Protein AF-A0A271ITV3-F1 (afdb_monomer_lite)

pLDDT: mean 76.57, std 13.57, range [38.66, 94.0]

Organism: NCBI:txid1196024

Foldseek 3Di:
DAPPWAWPFAFAFPVVDAPQRVLQPDDAPWWKWKKKKAQDDDPPPDPQAIKIWIFTGAHQDTDWIWIDTLADIATDHPVVVRVVLVCQQPDPDDGHITIIMTTDDPVVSLLVVLRRHFDFLDKDFADALVCLLVVLVVCLVSPQQWGWKWQWACVPVRDTYIYIDTNNVLQCVQPPPPDDSPPSVSSSVSCRVVRHVGGGMITHGRLVVRCVVCVVCNVDRPPSVVVSVVSSVNSVVVVPPDDDPDPDDDDDD

Radius of gyration: 21.2 Å; chains: 1; bounding box: 50×46×78 Å

Sequence (253 aa):
MLTTARPLFLDVPATYADPAGLADQQAEGAVSLVVVRYPAGPAGADPAGPTYDAFAAVSGGLLAVARSTPDYRFPVTPATALARFHDARESDHGDPPTLSLYALDEADCARFLESAYFAECLKLHVDGPASAPLVAEQLARSGCRVGLLELNDFSEGAAPRVALLDLDQLLGDATGDDVELGDTDAVALALAPHLDGVAGRALLYDRDKNRATLPDRAGHGFGLEAAVAQADRLAAARRDVRPAPPPDEEPPP

Secondary structure (DSSP, 8-state):
-BTTPEEEEEEEETTT--HHHHHHTPPTT-EEEEEEEPPPPSTTS-TT---EEEEEEETTEEEEEEEE-SS-EEEE-HHHHHHHHHHHHH-SSSPPPEEEEEEE-HHHHHHHHHHHHSPPSEEEEEESGGGHHHHHHHHHHHT--SEEEEEEE-SSTTS-EEEEEEHHHHHHHHH-SS--TT-HHHHHHHHGGGGTT-EEEEEEEEHHHHHHH-HHHHSS---HHHHHHHHHHHHHHHHH-PPPPPPP-PPP-

Structure (mmCIF, N/CA/C/O backbone):
data_AF-A0A271ITV3-F1
#
_entry.id   AF-A0A271ITV3-F1
#
loop_
_atom_site.group_PDB
_atom_site.id
_atom_site.type_symbol
_atom_site.label_atom_id
_atom_site.label_alt_id
_atom_site.label_comp_id
_atom_site.label_asym_id
_atom_site.label_entity_id
_atom_site.label_seq_id
_atom_site.pdbx_PDB_ins_code
_atom_site.Cartn_x
_atom_site.Cartn_y
_atom_site.Cartn_z
_atom_site.occupancy
_atom_site.B_iso_or_equiv
_atom_site.auth_seq_id
_atom_site.auth_comp_id
_atom_site.auth_asym_id
_atom_site.auth_atom_id
_atom_site.pdbx_PDB_model_num
ATOM 1 N N . MET A 1 1 ? 5.661 -0.796 3.358 1.00 51.38 1 MET A N 1
ATOM 2 C CA . MET A 1 1 ? 5.690 -2.266 3.262 1.00 51.38 1 MET A CA 1
ATOM 3 C C . MET A 1 1 ? 4.648 -2.820 4.215 1.00 51.38 1 MET A C 1
ATOM 5 O O . MET A 1 1 ? 4.728 -2.499 5.394 1.00 51.38 1 MET A O 1
ATOM 9 N N . LEU A 1 2 ? 3.665 -3.552 3.681 1.00 56.75 2 LEU A N 1
ATOM 10 C CA . LEU A 1 2 ? 2.579 -4.179 4.444 1.00 56.75 2 LEU A CA 1
ATOM 11 C C . LEU A 1 2 ? 3.167 -5.062 5.546 1.00 56.75 2 LEU A C 1
ATOM 13 O O . LEU A 1 2 ? 4.019 -5.894 5.250 1.00 56.75 2 LEU A O 1
ATOM 17 N N . THR A 1 3 ? 2.763 -4.869 6.798 1.00 54.19 3 THR A N 1
ATOM 18 C CA . THR A 1 3 ? 3.326 -5.578 7.967 1.00 54.19 3 THR A CA 1
ATOM 19 C C . THR A 1 3 ? 3.180 -7.103 7.905 1.00 54.19 3 THR A C 1
ATOM 21 O O . THR A 1 3 ? 3.929 -7.815 8.568 1.00 54.19 3 THR A O 1
ATOM 24 N N . THR A 1 4 ? 2.266 -7.610 7.081 1.00 64.00 4 THR A N 1
ATOM 25 C CA . THR A 1 4 ? 2.027 -9.035 6.811 1.00 64.00 4 THR A CA 1
ATOM 26 C C . THR A 1 4 ? 2.789 -9.570 5.595 1.00 64.00 4 THR A C 1
ATOM 28 O O . THR A 1 4 ? 2.919 -10.782 5.424 1.00 64.00 4 THR A O 1
ATOM 31 N N . ALA A 1 5 ? 3.330 -8.691 4.749 1.00 74.75 5 ALA A N 1
ATOM 32 C CA . ALA A 1 5 ? 4.000 -9.091 3.524 1.00 74.75 5 ALA A CA 1
ATOM 33 C C . ALA A 1 5 ? 5.385 -9.679 3.823 1.00 74.75 5 ALA A C 1
ATOM 35 O O . ALA A 1 5 ? 6.236 -9.052 4.461 1.00 74.75 5 ALA A O 1
ATOM 36 N N . ARG A 1 6 ? 5.643 -10.893 3.329 1.00 81.94 6 ARG A N 1
ATOM 37 C CA . ARG A 1 6 ? 6.904 -11.596 3.583 1.00 81.94 6 ARG A CA 1
ATOM 38 C C . ARG A 1 6 ? 7.964 -11.158 2.566 1.00 81.94 6 ARG A C 1
ATOM 40 O O . ARG A 1 6 ? 7.760 -11.379 1.372 1.00 81.94 6 ARG A O 1
ATOM 47 N N . PRO A 1 7 ? 9.113 -10.599 2.989 1.00 85.62 7 PRO A N 1
ATOM 48 C CA . PRO A 1 7 ? 10.172 -10.225 2.056 1.00 85.62 7 PRO A CA 1
ATOM 49 C C . PRO A 1 7 ? 10.758 -11.457 1.367 1.00 85.62 7 PRO A C 1
ATOM 51 O O . PRO A 1 7 ? 11.113 -12.438 2.024 1.00 85.62 7 PRO A O 1
ATOM 54 N N . LEU A 1 8 ? 10.866 -11.387 0.041 1.00 85.56 8 LEU A N 1
ATOM 55 C CA . LEU A 1 8 ? 11.593 -12.354 -0.783 1.00 85.56 8 LEU A CA 1
ATOM 56 C C . LEU A 1 8 ? 13.005 -11.845 -1.082 1.00 85.56 8 LEU A C 1
ATOM 58 O O . LEU A 1 8 ? 13.970 -12.592 -0.947 1.00 85.56 8 LEU A O 1
ATOM 62 N N . PHE A 1 9 ? 13.132 -10.561 -1.418 1.00 88.00 9 PHE A N 1
ATOM 63 C CA . PHE A 1 9 ? 14.402 -9.838 -1.453 1.00 88.00 9 PHE A CA 1
ATOM 64 C C . PHE A 1 9 ? 14.171 -8.346 -1.215 1.00 88.00 9 PHE A C 1
ATOM 66 O O . PHE A 1 9 ? 13.069 -7.834 -1.423 1.00 88.00 9 PHE A O 1
ATOM 73 N N . LEU A 1 10 ? 15.221 -7.655 -0.778 1.00 88.81 10 LEU A N 1
ATOM 74 C CA . LEU A 1 10 ? 15.178 -6.255 -0.368 1.00 88.81 10 LEU A CA 1
ATOM 75 C C . LEU A 1 10 ? 16.282 -5.462 -1.065 1.00 88.81 10 LEU A C 1
ATOM 77 O O . LEU A 1 10 ? 17.387 -5.975 -1.234 1.00 88.81 10 LEU A O 1
ATOM 81 N N . ASP A 1 11 ? 15.974 -4.215 -1.422 1.00 85.88 11 ASP A N 1
ATOM 82 C CA . ASP A 1 11 ? 16.943 -3.199 -1.852 1.00 85.88 11 ASP A CA 1
ATOM 83 C C . ASP A 1 11 ? 17.844 -3.609 -3.031 1.00 85.88 11 ASP A C 1
ATOM 85 O O . ASP A 1 11 ? 19.016 -3.236 -3.110 1.00 85.88 11 ASP A O 1
ATOM 89 N N . VAL A 1 12 ? 17.295 -4.355 -3.990 1.00 89.44 12 VAL A N 1
ATOM 90 C CA . VAL A 1 12 ? 18.008 -4.744 -5.211 1.00 89.44 12 VAL A CA 1
ATOM 91 C C . VAL A 1 12 ? 18.115 -3.533 -6.146 1.00 89.44 12 VAL A C 1
ATOM 93 O O . VAL A 1 12 ? 17.089 -2.932 -6.468 1.00 89.44 12 VAL A O 1
ATOM 96 N N . PRO A 1 13 ? 19.314 -3.154 -6.622 1.00 89.75 13 PRO A N 1
ATOM 97 C CA . PRO A 1 13 ? 19.454 -2.045 -7.564 1.00 89.75 13 PRO A CA 1
ATOM 98 C C . PRO A 1 13 ? 18.684 -2.289 -8.869 1.00 89.75 13 PRO A C 1
ATOM 100 O O . PRO A 1 13 ? 18.702 -3.400 -9.404 1.00 89.75 13 PRO A O 1
ATOM 103 N N . ALA A 1 14 ? 18.090 -1.234 -9.433 1.00 89.50 14 ALA A N 1
ATOM 104 C CA . ALA A 1 14 ? 17.324 -1.282 -10.687 1.00 89.50 14 ALA A CA 1
ATOM 105 C C . ALA A 1 14 ? 18.102 -1.780 -11.915 1.00 89.50 14 ALA A C 1
ATOM 107 O O . ALA A 1 14 ? 17.509 -2.116 -12.937 1.00 89.50 14 ALA A O 1
ATOM 108 N N . THR A 1 15 ? 19.428 -1.871 -11.823 1.00 87.44 15 THR A N 1
ATOM 109 C CA . THR A 1 15 ? 20.275 -2.506 -12.839 1.00 87.44 15 THR A CA 1
ATOM 110 C C . THR A 1 15 ? 20.025 -4.015 -12.958 1.00 87.44 15 THR A C 1
ATOM 112 O O . THR A 1 15 ? 20.254 -4.584 -14.020 1.00 87.44 15 THR A O 1
ATOM 115 N N . TYR A 1 16 ? 19.563 -4.670 -11.888 1.00 86.69 16 TYR A N 1
ATOM 116 C CA . TYR A 1 16 ? 19.419 -6.130 -11.825 1.00 86.69 16 TYR A CA 1
ATOM 117 C C . TYR A 1 16 ? 17.972 -6.617 -11.897 1.00 86.69 16 TYR A C 1
ATOM 119 O O . TYR A 1 16 ? 17.745 -7.812 -12.080 1.00 86.69 16 TYR A O 1
ATOM 127 N N . ALA A 1 17 ? 16.997 -5.722 -11.733 1.00 88.75 17 ALA A N 1
ATOM 128 C CA . ALA A 1 17 ? 15.589 -6.081 -11.696 1.00 88.75 17 ALA A CA 1
ATOM 129 C C . ALA A 1 17 ? 14.706 -4.972 -12.275 1.00 88.75 17 ALA A C 1
ATOM 131 O O . ALA A 1 17 ? 15.002 -3.786 -12.154 1.00 88.75 17 ALA A O 1
ATOM 132 N N . ASP A 1 18 ? 13.593 -5.387 -12.870 1.00 91.88 18 ASP A N 1
ATOM 133 C CA . ASP A 1 18 ? 12.559 -4.523 -13.432 1.00 91.88 18 ASP A CA 1
ATOM 134 C C . ASP A 1 18 ? 11.189 -4.993 -12.914 1.00 91.88 18 ASP A C 1
ATOM 136 O O . ASP A 1 18 ? 10.975 -6.208 -12.849 1.00 91.88 18 ASP A O 1
ATOM 140 N N . PRO A 1 19 ? 10.252 -4.096 -12.545 1.00 90.75 19 PRO A N 1
ATOM 141 C CA . PRO A 1 19 ? 8.972 -4.511 -11.979 1.00 90.75 19 PRO A CA 1
ATOM 142 C C . PRO A 1 19 ? 8.167 -5.437 -12.896 1.00 90.75 19 PRO A C 1
ATOM 144 O O . PRO A 1 19 ? 7.592 -6.412 -12.413 1.00 90.75 19 PRO A O 1
ATOM 147 N N . ALA A 1 20 ? 8.144 -5.177 -14.208 1.00 90.12 20 ALA A N 1
ATOM 148 C CA . ALA A 1 20 ? 7.430 -6.024 -15.160 1.00 90.12 20 ALA A CA 1
ATOM 149 C C . ALA A 1 20 ? 8.139 -7.372 -15.335 1.00 90.12 20 ALA A C 1
ATOM 151 O O . ALA A 1 20 ? 7.489 -8.414 -15.286 1.00 90.12 20 ALA A O 1
ATOM 152 N N . GLY A 1 21 ? 9.472 -7.362 -15.433 1.00 88.44 21 GLY A N 1
ATOM 153 C CA . GLY A 1 21 ? 10.266 -8.592 -15.475 1.00 88.44 21 GLY A CA 1
ATOM 154 C C . GLY A 1 21 ? 10.061 -9.476 -14.237 1.00 88.44 21 GLY A C 1
ATOM 155 O O . GLY A 1 21 ? 9.931 -10.692 -14.359 1.00 88.44 21 GLY A O 1
ATOM 156 N N . LEU A 1 22 ? 9.966 -8.870 -13.050 1.00 89.31 22 LEU A N 1
ATOM 157 C CA . LEU A 1 22 ? 9.683 -9.579 -11.800 1.00 89.31 22 LEU A CA 1
ATOM 158 C C . LEU A 1 22 ? 8.266 -10.154 -11.754 1.00 89.31 22 LEU A C 1
ATOM 160 O O . LEU A 1 22 ? 8.083 -11.235 -11.203 1.00 89.31 22 LEU A O 1
ATOM 164 N N . ALA A 1 23 ? 7.272 -9.464 -12.314 1.00 87.25 23 ALA A N 1
ATOM 165 C CA . ALA A 1 23 ? 5.907 -9.981 -12.421 1.00 87.25 23 ALA A CA 1
ATOM 166 C C . ALA A 1 23 ? 5.815 -11.168 -13.396 1.00 87.25 23 ALA A C 1
ATOM 168 O O . ALA A 1 23 ? 5.160 -12.171 -13.115 1.00 87.25 23 ALA A O 1
ATOM 169 N N . ASP A 1 24 ? 6.530 -11.095 -14.520 1.00 84.56 24 ASP A N 1
ATOM 170 C CA . ASP A 1 24 ? 6.540 -12.147 -15.541 1.00 84.56 24 ASP A CA 1
ATOM 171 C C . ASP A 1 24 ? 7.190 -13.455 -15.064 1.00 84.56 24 ASP A C 1
ATOM 173 O O . ASP A 1 24 ? 6.828 -14.541 -15.523 1.00 84.56 24 ASP A O 1
ATOM 177 N N . GLN A 1 25 ? 8.133 -13.370 -14.125 1.00 84.69 25 GLN A N 1
ATOM 178 C CA . GLN A 1 25 ? 8.864 -14.523 -13.591 1.00 84.69 25 GLN A CA 1
ATOM 179 C C . GLN A 1 25 ? 8.141 -15.240 -12.442 1.00 84.69 25 GLN A C 1
ATOM 181 O O . GLN A 1 25 ? 8.653 -16.232 -11.918 1.00 84.69 25 GLN A O 1
ATOM 186 N N . GLN A 1 26 ? 6.964 -14.766 -12.031 1.00 83.31 26 GLN A N 1
ATOM 187 C CA . GLN A 1 26 ? 6.241 -15.348 -10.904 1.00 83.31 26 GLN A CA 1
ATOM 188 C C . GLN A 1 26 ? 5.632 -16.707 -11.236 1.00 83.31 26 GLN A C 1
ATOM 190 O O . GLN A 1 26 ? 5.129 -16.945 -12.339 1.00 83.31 26 GLN A O 1
ATOM 195 N N . ALA A 1 27 ? 5.649 -17.593 -10.239 1.00 79.81 27 ALA A N 1
ATOM 196 C CA . ALA A 1 27 ? 4.898 -18.838 -10.286 1.00 79.81 27 ALA A CA 1
ATOM 197 C C . ALA A 1 27 ? 3.398 -18.554 -10.473 1.00 79.81 27 ALA A C 1
ATOM 199 O O . ALA A 1 27 ? 2.903 -17.506 -10.060 1.00 79.81 27 ALA A O 1
ATOM 200 N N . GLU A 1 28 ? 2.697 -19.486 -11.113 1.00 79.12 28 GLU A N 1
ATOM 201 C CA . GLU A 1 28 ? 1.247 -19.417 -11.326 1.00 79.12 28 GLU A CA 1
ATOM 202 C C . GLU A 1 28 ? 0.505 -19.246 -9.993 1.00 79.12 28 GLU A C 1
ATOM 204 O O . GLU A 1 28 ? 0.873 -19.873 -8.996 1.00 79.12 28 GLU A O 1
ATOM 209 N N . GLY A 1 29 ? -0.493 -18.357 -9.967 1.00 72.94 29 GLY A N 1
ATOM 210 C CA . GLY A 1 29 ? -1.265 -18.041 -8.761 1.00 72.94 29 GLY A CA 1
ATOM 211 C C . GLY A 1 29 ? -0.511 -17.279 -7.661 1.00 72.94 29 GLY A C 1
ATOM 212 O O . GLY A 1 29 ? -1.084 -17.005 -6.609 1.00 72.94 29 GLY A O 1
ATOM 213 N N . ALA A 1 30 ? 0.763 -16.917 -7.854 1.00 82.56 30 ALA A N 1
ATOM 214 C CA . ALA A 1 30 ? 1.478 -16.101 -6.877 1.00 82.56 30 ALA A CA 1
ATOM 215 C C . ALA A 1 30 ? 0.986 -14.648 -6.919 1.00 82.56 30 ALA A C 1
ATOM 217 O O . ALA A 1 30 ? 0.865 -14.061 -7.994 1.00 82.56 30 ALA A O 1
ATOM 218 N N . VAL A 1 31 ? 0.770 -14.063 -5.739 1.00 85.25 31 VAL A N 1
ATOM 219 C CA . VAL A 1 31 ? 0.495 -12.635 -5.559 1.00 85.25 31 VAL A CA 1
ATOM 220 C C . VAL A 1 31 ? 1.668 -11.992 -4.835 1.00 85.25 31 VAL A C 1
ATOM 222 O O . VAL A 1 31 ? 2.248 -12.546 -3.896 1.00 85.25 31 VAL A O 1
ATOM 225 N N . SER A 1 32 ? 2.058 -10.812 -5.292 1.00 89.00 32 SER A N 1
ATOM 226 C CA . SER A 1 32 ? 3.207 -10.116 -4.736 1.00 89.00 32 SER A CA 1
ATOM 227 C C . SER A 1 32 ? 3.071 -8.607 -4.818 1.00 89.00 32 SER A C 1
ATOM 229 O O . SER A 1 32 ? 2.240 -8.052 -5.541 1.00 89.00 32 SER A O 1
ATOM 231 N N . LEU A 1 33 ? 3.939 -7.945 -4.065 1.00 90.00 33 LEU A N 1
ATOM 232 C CA . LEU A 1 33 ? 4.123 -6.512 -4.103 1.00 90.00 33 LEU A CA 1
ATOM 233 C C . LEU A 1 33 ? 5.571 -6.233 -4.483 1.00 90.00 33 LEU A C 1
ATOM 235 O O . LEU A 1 33 ? 6.492 -6.583 -3.742 1.00 90.00 33 LEU A O 1
ATOM 239 N N . VAL A 1 34 ? 5.772 -5.596 -5.632 1.00 91.44 34 VAL A N 1
ATOM 240 C CA . VAL A 1 34 ? 7.071 -5.035 -6.011 1.00 91.44 34 VAL A CA 1
ATOM 241 C C . VAL A 1 34 ? 7.087 -3.589 -5.543 1.00 91.44 34 VAL A C 1
ATOM 243 O O . VAL A 1 34 ? 6.287 -2.783 -6.007 1.00 91.44 34 VAL A O 1
ATOM 246 N N . VAL A 1 35 ? 7.976 -3.243 -4.620 1.00 90.56 35 VAL A N 1
ATOM 247 C CA . VAL A 1 35 ? 8.131 -1.871 -4.132 1.00 90.56 35 VAL A CA 1
ATOM 248 C C . VAL A 1 35 ? 9.392 -1.280 -4.729 1.00 90.56 35 VAL A C 1
ATOM 250 O O . VAL A 1 35 ? 10.494 -1.742 -4.449 1.00 90.56 35 VAL A O 1
ATOM 253 N N . VAL A 1 36 ? 9.219 -0.239 -5.531 1.00 91.69 36 VAL A N 1
ATOM 254 C CA . VAL A 1 36 ? 10.296 0.584 -6.072 1.00 91.69 36 VAL A CA 1
ATOM 255 C C . VAL A 1 36 ? 10.469 1.792 -5.164 1.00 91.69 36 VAL A C 1
ATOM 257 O O . VAL A 1 36 ? 9.530 2.570 -4.999 1.00 91.69 36 VAL A O 1
ATOM 260 N N . ARG A 1 37 ? 11.660 1.971 -4.593 1.00 89.88 37 ARG A N 1
ATOM 261 C CA . ARG A 1 37 ? 12.064 3.191 -3.892 1.00 89.88 37 ARG A CA 1
ATOM 262 C C . ARG A 1 37 ? 12.854 4.068 -4.849 1.00 89.88 37 ARG A C 1
ATOM 264 O O . ARG A 1 37 ? 13.888 3.652 -5.371 1.00 89.88 37 ARG A O 1
ATOM 271 N N . TYR A 1 38 ? 12.392 5.297 -5.024 1.00 87.56 38 TYR A N 1
ATOM 272 C CA . TYR A 1 38 ? 13.148 6.319 -5.735 1.00 87.56 38 TYR A CA 1
ATOM 273 C C . TYR A 1 38 ? 14.043 7.067 -4.745 1.00 87.56 38 TYR A C 1
ATOM 275 O O . TYR A 1 38 ? 13.617 7.305 -3.607 1.00 87.56 38 TYR A O 1
ATOM 283 N N . PRO A 1 39 ? 15.270 7.445 -5.145 1.00 77.06 39 PRO A N 1
ATOM 284 C CA . PRO A 1 39 ? 16.109 8.305 -4.320 1.00 77.06 39 PRO A CA 1
ATOM 285 C C . PRO A 1 39 ? 15.357 9.597 -3.982 1.00 77.06 39 PRO A C 1
ATOM 287 O O . PRO A 1 39 ? 14.571 10.111 -4.784 1.00 77.06 39 PRO A O 1
ATOM 290 N N . ALA A 1 40 ? 15.603 10.135 -2.788 1.00 70.31 40 ALA A N 1
ATOM 291 C CA . ALA A 1 40 ? 15.178 11.494 -2.497 1.00 70.31 40 ALA A CA 1
ATOM 292 C C . ALA A 1 40 ? 15.884 12.436 -3.485 1.00 70.31 40 ALA A C 1
ATOM 294 O O . ALA A 1 40 ? 17.076 12.272 -3.757 1.00 70.31 40 ALA A O 1
ATOM 295 N N . GLY A 1 41 ? 15.154 13.413 -4.029 1.00 62.84 41 GLY A N 1
ATOM 296 C CA . GLY A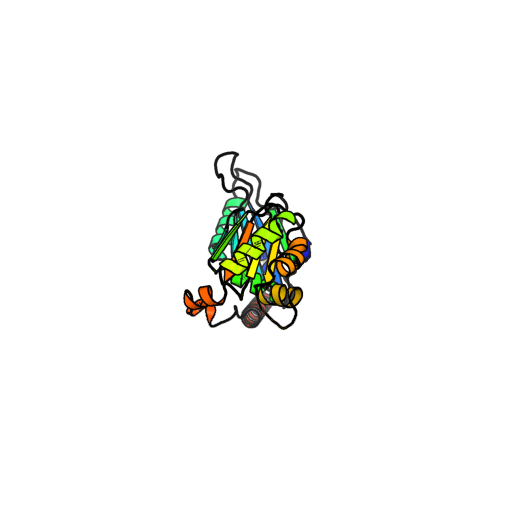 1 41 ? 15.774 14.470 -4.825 1.00 62.84 41 GLY A CA 1
ATOM 297 C C . GLY A 1 41 ? 16.886 15.180 -4.035 1.00 62.84 41 GLY A C 1
ATOM 298 O O . GLY A 1 41 ? 16.954 15.045 -2.808 1.00 62.84 41 GLY A O 1
ATOM 299 N N . PRO A 1 42 ? 17.765 15.950 -4.702 1.00 54.69 42 PRO A N 1
ATOM 300 C CA . PRO A 1 42 ? 18.821 16.693 -4.020 1.00 54.69 42 PRO A CA 1
ATOM 301 C C . PRO A 1 42 ? 18.237 17.485 -2.843 1.00 54.69 42 PRO A C 1
ATOM 303 O O . PRO A 1 42 ? 17.160 18.076 -2.965 1.00 54.69 42 PRO A O 1
ATOM 306 N N . ALA A 1 43 ? 18.928 17.453 -1.699 1.00 45.03 43 ALA A N 1
ATOM 307 C CA . ALA A 1 43 ? 18.447 18.023 -0.443 1.00 45.03 43 ALA A CA 1
ATOM 308 C C . ALA A 1 43 ? 17.885 19.443 -0.656 1.00 45.03 43 ALA A C 1
ATOM 310 O O . ALA A 1 43 ? 18.622 20.362 -1.010 1.00 45.03 43 ALA A O 1
ATOM 311 N N . GLY A 1 44 ? 16.569 19.603 -0.466 1.00 44.00 44 GLY A N 1
ATOM 312 C CA . GLY A 1 44 ? 15.850 20.873 -0.626 1.00 44.00 44 GLY A CA 1
ATOM 313 C C . GLY A 1 44 ? 14.988 21.023 -1.889 1.00 44.00 44 GLY A C 1
ATOM 314 O O . GLY A 1 44 ? 14.267 22.012 -1.976 1.00 44.00 44 GLY A O 1
ATOM 315 N N . ALA A 1 45 ? 15.015 20.080 -2.840 1.00 48.66 45 ALA A N 1
ATOM 316 C CA . ALA A 1 45 ? 14.196 20.155 -4.060 1.00 48.66 45 ALA A CA 1
ATOM 317 C C . ALA A 1 45 ? 12.777 19.581 -3.899 1.00 48.66 45 ALA A C 1
ATOM 319 O O . ALA A 1 45 ? 11.862 20.036 -4.582 1.00 48.66 45 ALA A O 1
ATOM 320 N N . ASP A 1 46 ? 12.585 18.625 -2.987 1.00 47.12 46 ASP A N 1
ATOM 321 C CA . ASP A 1 46 ? 11.270 18.059 -2.694 1.00 47.12 46 ASP A CA 1
ATOM 322 C C . ASP A 1 46 ? 11.102 17.889 -1.172 1.00 47.12 46 ASP A C 1
ATOM 324 O O . ASP A 1 46 ? 11.772 17.045 -0.566 1.00 47.12 46 ASP A O 1
ATOM 328 N N . PRO A 1 47 ? 10.266 18.707 -0.503 1.00 47.66 47 PRO A N 1
ATOM 329 C CA . PRO A 1 47 ? 10.025 18.585 0.936 1.00 47.66 47 PRO A CA 1
ATOM 330 C C . PRO A 1 47 ? 9.277 17.291 1.296 1.00 47.66 47 PRO A C 1
ATOM 332 O O . PRO A 1 47 ? 9.147 16.973 2.475 1.00 47.66 47 PRO A O 1
ATOM 335 N N . ALA A 1 48 ? 8.797 16.546 0.294 1.00 55.12 48 ALA A N 1
ATOM 336 C CA . ALA A 1 48 ? 7.976 15.357 0.452 1.00 55.12 48 ALA A CA 1
ATOM 337 C C . ALA A 1 48 ? 8.762 14.067 0.754 1.00 55.12 48 ALA A C 1
ATOM 339 O O . ALA A 1 48 ? 8.143 13.019 0.824 1.00 55.12 48 ALA A O 1
ATOM 340 N N . GLY A 1 49 ? 10.085 14.086 0.951 1.00 65.31 49 GLY A N 1
ATOM 341 C CA . GLY A 1 49 ? 10.846 12.870 1.290 1.00 65.31 49 GLY A CA 1
ATOM 342 C C . GLY A 1 49 ? 10.884 11.809 0.168 1.00 65.31 49 GLY A C 1
ATOM 343 O O . GLY A 1 49 ? 10.606 12.122 -0.991 1.00 65.31 49 GLY A O 1
ATOM 344 N N . PRO A 1 50 ? 11.288 10.556 0.461 1.00 73.88 50 PRO A N 1
ATOM 345 C CA . PRO A 1 50 ? 11.379 9.503 -0.551 1.00 73.88 50 PRO A CA 1
ATOM 346 C C . PRO A 1 50 ? 9.996 9.123 -1.093 1.00 73.88 50 PRO A C 1
ATOM 348 O O . PRO A 1 50 ? 9.013 9.062 -0.352 1.00 73.88 50 PRO A O 1
ATOM 351 N N . THR A 1 51 ? 9.933 8.817 -2.391 1.00 85.69 51 THR A N 1
ATOM 352 C CA . THR A 1 51 ? 8.706 8.325 -3.033 1.00 85.69 51 THR A CA 1
ATOM 353 C C . THR A 1 51 ? 8.833 6.855 -3.394 1.00 85.69 51 THR A C 1
ATOM 355 O O . THR A 1 51 ? 9.922 6.369 -3.709 1.00 85.69 51 THR A O 1
ATOM 358 N N . TYR A 1 52 ? 7.702 6.157 -3.363 1.00 87.81 52 TYR A N 1
ATOM 359 C CA . TYR A 1 52 ? 7.639 4.722 -3.599 1.00 87.81 52 TYR A CA 1
ATOM 360 C C . TYR A 1 52 ? 6.551 4.403 -4.610 1.00 87.81 52 TYR A C 1
ATOM 362 O O . TYR A 1 52 ? 5.450 4.931 -4.489 1.00 87.81 52 TYR A O 1
ATOM 370 N N . ASP A 1 53 ? 6.823 3.510 -5.553 1.00 91.00 53 ASP A N 1
ATOM 371 C CA . ASP A 1 53 ? 5.776 2.863 -6.343 1.00 91.00 53 ASP A CA 1
ATOM 372 C C . ASP A 1 53 ? 5.643 1.417 -5.877 1.00 91.00 53 ASP A C 1
ATOM 374 O O . ASP A 1 53 ? 6.595 0.643 -5.940 1.00 91.00 53 ASP A O 1
ATOM 378 N N . ALA A 1 54 ? 4.461 1.056 -5.391 1.00 90.12 54 ALA A N 1
ATOM 379 C CA . ALA A 1 54 ? 4.147 -0.290 -4.949 1.00 90.12 54 ALA A CA 1
ATOM 380 C C . ALA A 1 54 ? 3.215 -0.939 -5.979 1.00 90.12 54 ALA A C 1
ATOM 382 O O . ALA A 1 54 ? 2.045 -0.571 -6.105 1.00 90.12 54 ALA A O 1
ATOM 383 N N . PHE A 1 55 ? 3.768 -1.867 -6.753 1.00 90.62 55 PHE A N 1
ATOM 384 C CA . PHE A 1 55 ? 3.081 -2.602 -7.801 1.00 90.62 55 PHE A CA 1
ATOM 385 C C . PHE A 1 55 ? 2.494 -3.883 -7.220 1.00 90.62 55 PHE A C 1
ATOM 387 O O . PHE A 1 55 ? 3.245 -4.755 -6.781 1.00 90.62 55 PHE A O 1
ATOM 394 N N . ALA A 1 56 ? 1.172 -4.019 -7.262 1.00 88.19 56 ALA A N 1
ATOM 395 C CA . ALA A 1 56 ? 0.532 -5.311 -7.069 1.00 88.19 56 ALA A CA 1
ATOM 396 C C . ALA A 1 56 ? 0.738 -6.137 -8.342 1.00 88.19 56 ALA A C 1
ATOM 398 O O . ALA A 1 56 ? 0.364 -5.703 -9.438 1.00 88.19 56 ALA A O 1
ATOM 399 N N . ALA A 1 57 ? 1.355 -7.302 -8.199 1.00 88.00 57 ALA A N 1
ATOM 400 C CA . ALA A 1 57 ? 1.716 -8.174 -9.303 1.00 88.00 57 ALA A CA 1
ATOM 401 C C . ALA A 1 57 ? 1.199 -9.591 -9.066 1.00 88.00 57 ALA A C 1
ATOM 403 O O . ALA A 1 57 ? 1.082 -10.050 -7.927 1.00 88.00 57 ALA A O 1
ATOM 404 N N . VAL A 1 58 ? 0.893 -10.258 -10.171 1.00 83.81 58 VAL A N 1
ATOM 405 C CA . VAL A 1 58 ? 0.505 -11.668 -10.233 1.00 83.81 58 VAL A CA 1
ATOM 406 C C . VAL A 1 58 ? 1.264 -12.340 -11.372 1.00 83.81 58 VAL A C 1
ATOM 408 O O . VAL A 1 58 ? 1.909 -11.647 -12.167 1.00 83.81 58 VAL A O 1
ATOM 411 N N . SER A 1 59 ? 1.186 -13.670 -11.485 1.00 76.94 59 SER A N 1
ATOM 412 C CA . SER A 1 59 ? 1.883 -14.400 -12.554 1.00 76.94 59 SER A CA 1
ATOM 413 C C . SER A 1 59 ? 1.605 -13.795 -13.934 1.00 76.94 59 SER A C 1
ATOM 415 O O . SER A 1 59 ? 0.475 -13.784 -14.417 1.00 76.94 59 SER A O 1
ATOM 417 N N . GLY A 1 60 ? 2.652 -13.269 -14.575 1.00 72.38 60 GLY A N 1
ATOM 418 C CA . GLY A 1 60 ? 2.575 -12.733 -15.936 1.00 72.38 60 GLY A CA 1
ATOM 419 C C . GLY A 1 60 ? 2.094 -11.288 -16.067 1.00 72.38 60 GLY A C 1
ATOM 420 O O . GLY A 1 60 ? 1.881 -10.834 -17.200 1.00 72.38 60 GLY A O 1
ATOM 421 N N . GLY A 1 61 ? 1.901 -10.542 -14.972 1.00 81.94 61 GLY A N 1
ATOM 422 C CA . GLY A 1 61 ? 1.535 -9.136 -15.121 1.00 81.94 61 GLY A CA 1
ATOM 423 C C . GLY A 1 61 ? 1.421 -8.283 -13.862 1.00 81.94 61 GLY A C 1
ATOM 424 O O . GLY A 1 61 ? 1.225 -8.747 -12.741 1.00 81.94 61 GLY A O 1
ATOM 425 N N . LEU A 1 62 ? 1.499 -6.974 -14.098 1.00 84.75 62 LEU A N 1
ATOM 426 C CA . LEU A 1 62 ? 1.220 -5.931 -13.116 1.00 84.75 62 LEU A CA 1
ATOM 427 C C . LEU A 1 62 ? -0.276 -5.613 -13.135 1.00 84.75 62 LEU A C 1
ATOM 429 O O . LEU A 1 62 ? -0.831 -5.311 -14.193 1.00 84.75 62 LEU A O 1
ATOM 433 N N . LEU A 1 63 ? -0.917 -5.644 -11.970 1.00 80.94 63 LEU A N 1
ATOM 434 C CA . LEU A 1 63 ? -2.347 -5.373 -11.834 1.00 80.94 63 LEU A CA 1
ATOM 435 C C . LEU A 1 63 ? -2.626 -3.887 -11.631 1.00 80.94 63 LEU A C 1
ATOM 437 O O . LEU A 1 63 ? -3.440 -3.289 -12.331 1.00 80.94 63 LEU A O 1
ATOM 441 N N . ALA A 1 64 ? -1.945 -3.290 -10.660 1.00 82.38 64 ALA A N 1
ATOM 442 C CA . ALA A 1 64 ? -2.150 -1.908 -10.267 1.00 82.38 64 ALA A CA 1
ATOM 443 C C . ALA A 1 64 ? -0.919 -1.372 -9.547 1.00 82.38 64 ALA A C 1
ATOM 445 O O . ALA A 1 64 ? -0.054 -2.131 -9.104 1.00 82.38 64 ALA A O 1
ATOM 446 N N . VAL A 1 65 ? -0.865 -0.050 -9.413 1.00 86.00 65 VAL A N 1
ATOM 447 C CA . VAL A 1 65 ? 0.221 0.634 -8.721 1.00 86.00 65 VAL A CA 1
ATOM 448 C C . VAL A 1 65 ? -0.352 1.672 -7.784 1.00 86.00 65 VAL A C 1
ATOM 450 O O . VAL A 1 65 ? -1.180 2.493 -8.183 1.00 86.00 65 VAL A O 1
ATOM 453 N N . ALA A 1 66 ? 0.135 1.660 -6.550 1.00 86.19 66 ALA A N 1
ATOM 454 C CA . ALA A 1 66 ? -0.066 2.753 -5.621 1.00 86.19 66 ALA A CA 1
ATOM 455 C C . ALA A 1 66 ? 1.259 3.490 -5.442 1.00 86.19 66 ALA A C 1
ATOM 457 O O . ALA A 1 66 ? 2.251 2.904 -4.996 1.00 86.19 66 ALA A O 1
ATOM 458 N N . ARG A 1 67 ? 1.273 4.782 -5.771 1.00 87.19 67 ARG A N 1
ATOM 459 C CA . ARG A 1 67 ? 2.393 5.644 -5.416 1.00 87.19 67 ARG A CA 1
ATOM 460 C C . ARG A 1 67 ? 2.201 6.124 -3.991 1.00 87.19 67 ARG A C 1
ATOM 462 O O . ARG A 1 67 ? 1.127 6.604 -3.646 1.00 87.19 67 ARG A O 1
ATOM 469 N N . SER A 1 68 ? 3.244 6.007 -3.186 1.00 82.38 68 SER A N 1
ATOM 470 C CA . SER A 1 68 ? 3.261 6.456 -1.800 1.00 82.38 68 SER A CA 1
ATOM 471 C C . SER A 1 68 ? 4.309 7.542 -1.614 1.00 82.38 68 SER A C 1
ATOM 473 O O . SER A 1 68 ? 5.431 7.455 -2.120 1.00 82.38 68 SER A O 1
ATOM 475 N N . THR A 1 69 ? 3.920 8.561 -0.870 1.00 78.81 69 THR A N 1
ATOM 476 C CA . THR A 1 69 ? 4.797 9.548 -0.245 1.00 78.81 69 THR A CA 1
ATOM 477 C C . THR A 1 69 ? 4.673 9.379 1.276 1.00 78.81 69 THR A C 1
ATOM 479 O O . THR A 1 69 ? 3.782 8.655 1.729 1.00 78.81 69 THR A O 1
ATOM 482 N N . PRO A 1 70 ? 5.488 10.065 2.089 1.00 71.81 70 PRO A N 1
ATOM 483 C CA . PRO A 1 70 ? 5.315 10.110 3.537 1.00 71.81 70 PRO A CA 1
ATOM 484 C C . PRO A 1 70 ? 3.941 10.624 3.989 1.00 71.81 70 PRO A C 1
ATOM 486 O O . PRO A 1 70 ? 3.532 10.372 5.121 1.00 71.81 70 PRO A O 1
ATOM 489 N N . ASP A 1 71 ? 3.227 11.353 3.127 1.00 69.50 71 ASP A N 1
ATOM 490 C CA . ASP A 1 71 ? 1.963 11.990 3.478 1.00 69.50 71 ASP A CA 1
ATOM 491 C C . ASP A 1 71 ? 0.724 11.317 2.893 1.00 69.50 71 ASP A C 1
ATOM 493 O O . ASP A 1 71 ? -0.345 11.420 3.498 1.00 69.50 71 ASP A O 1
ATOM 497 N N . TYR A 1 72 ? 0.824 10.704 1.717 1.00 71.50 72 TYR A N 1
ATOM 498 C CA . TYR A 1 72 ? -0.333 10.187 0.993 1.00 71.50 72 TYR A CA 1
ATOM 499 C C . TYR A 1 72 ? 0.045 9.033 0.072 1.00 71.50 72 TYR A C 1
ATOM 501 O O . TYR A 1 72 ? 1.144 8.992 -0.493 1.00 71.50 72 TYR A O 1
ATOM 509 N N . ARG A 1 73 ? -0.919 8.135 -0.121 1.00 79.06 73 ARG A N 1
ATOM 510 C CA . ARG A 1 73 ? -0.886 7.073 -1.119 1.00 79.06 73 ARG A CA 1
ATOM 511 C C . ARG A 1 73 ? -2.005 7.298 -2.125 1.00 79.06 73 ARG A C 1
ATOM 513 O O . ARG A 1 73 ? -3.099 7.704 -1.756 1.00 79.06 73 ARG A O 1
ATOM 520 N N . PHE A 1 74 ? -1.712 7.093 -3.401 1.00 75.19 74 PHE A N 1
ATOM 521 C CA . PHE A 1 74 ? -2.645 7.385 -4.484 1.00 75.19 74 PHE A CA 1
ATOM 522 C C . PHE A 1 74 ? -2.410 6.459 -5.677 1.00 75.19 74 PHE A C 1
ATOM 524 O O . PHE A 1 74 ? -1.295 5.960 -5.869 1.00 75.19 74 PHE A O 1
ATOM 531 N N . PRO A 1 75 ? -3.435 6.217 -6.506 1.00 78.75 75 PRO A N 1
ATOM 532 C CA . PRO A 1 75 ? -3.326 5.249 -7.573 1.00 78.75 75 PRO A CA 1
ATOM 533 C C . PRO A 1 75 ? -2.626 5.865 -8.784 1.00 78.75 75 PRO A C 1
ATOM 535 O O . PRO A 1 75 ? -2.858 7.018 -9.153 1.00 78.75 75 PRO A O 1
ATOM 538 N N . VAL A 1 76 ? -1.796 5.065 -9.447 1.00 82.69 76 VAL A N 1
ATOM 539 C CA . VAL A 1 76 ? -1.132 5.414 -10.707 1.00 82.69 76 VAL A CA 1
ATOM 540 C C . VAL A 1 76 ? -1.305 4.248 -11.679 1.00 82.69 76 VAL A C 1
ATOM 542 O O . VAL A 1 76 ? -1.403 3.092 -11.273 1.00 82.69 76 VAL A O 1
ATOM 545 N N . THR A 1 77 ? -1.370 4.527 -12.984 1.00 83.81 77 THR A N 1
ATOM 546 C CA . THR A 1 77 ? -1.426 3.437 -13.968 1.00 83.81 77 THR A CA 1
ATOM 547 C C . THR A 1 77 ? -0.086 2.684 -14.011 1.00 83.81 77 THR A C 1
ATOM 549 O O . THR A 1 77 ? 0.964 3.333 -13.926 1.00 83.81 77 THR A O 1
ATOM 552 N N . PRO A 1 78 ? -0.079 1.349 -14.203 1.00 86.94 78 PRO A N 1
ATOM 553 C CA . PRO A 1 78 ? 1.164 0.590 -14.347 1.00 86.94 78 PRO A CA 1
ATOM 554 C C . PRO A 1 78 ? 2.088 1.137 -15.437 1.00 86.94 78 PRO A C 1
ATOM 556 O O . PRO A 1 78 ? 3.288 1.250 -15.217 1.00 86.94 78 PRO A O 1
ATOM 559 N N . ALA A 1 79 ? 1.532 1.564 -16.575 1.00 87.12 79 ALA A N 1
ATOM 560 C CA . ALA A 1 79 ? 2.307 2.145 -17.671 1.00 87.12 79 ALA A CA 1
ATOM 561 C C . ALA A 1 79 ? 3.021 3.445 -17.261 1.00 87.12 79 ALA A C 1
ATOM 563 O O . ALA A 1 79 ? 4.206 3.611 -17.535 1.00 87.12 79 ALA A O 1
ATOM 564 N N . THR A 1 80 ? 2.327 4.354 -16.564 1.00 88.88 80 THR A N 1
ATOM 565 C CA . THR A 1 80 ? 2.928 5.606 -16.075 1.00 88.88 80 THR A CA 1
ATOM 566 C C . THR A 1 80 ? 4.017 5.350 -15.032 1.00 88.88 80 THR A C 1
ATOM 568 O O . THR A 1 80 ? 5.032 6.042 -15.027 1.00 88.88 80 THR A O 1
ATOM 571 N N . ALA A 1 81 ? 3.812 4.380 -14.139 1.00 91.19 81 ALA A N 1
ATOM 572 C CA . ALA A 1 81 ? 4.800 4.033 -13.121 1.00 91.19 81 ALA A CA 1
ATOM 573 C C . ALA A 1 81 ? 6.039 3.351 -13.727 1.00 91.19 81 ALA A C 1
ATOM 575 O O . ALA A 1 81 ? 7.156 3.686 -13.348 1.00 91.19 81 ALA A O 1
ATOM 576 N N . LEU A 1 82 ? 5.859 2.462 -14.712 1.00 93.38 82 LEU A N 1
ATOM 577 C CA . LEU A 1 82 ? 6.967 1.834 -15.439 1.00 93.38 82 LEU A CA 1
ATOM 578 C C . LEU A 1 82 ? 7.794 2.846 -16.234 1.00 93.38 82 LEU A C 1
ATOM 580 O O . LEU A 1 82 ? 9.014 2.810 -16.149 1.00 93.38 82 LEU A O 1
ATOM 584 N N . ALA A 1 83 ? 7.147 3.774 -16.948 1.00 92.12 83 ALA A N 1
ATOM 585 C CA . ALA A 1 83 ? 7.859 4.827 -17.674 1.00 92.12 83 ALA A CA 1
ATOM 586 C C . ALA A 1 83 ? 8.752 5.643 -16.726 1.00 92.12 83 ALA A C 1
ATOM 588 O O . ALA A 1 83 ? 9.938 5.812 -16.979 1.00 92.12 83 ALA A O 1
ATOM 589 N N . ARG A 1 84 ? 8.212 6.044 -15.567 1.00 91.38 84 ARG A N 1
ATOM 590 C CA . ARG A 1 84 ? 8.983 6.739 -14.526 1.00 91.38 84 ARG A CA 1
ATOM 591 C C . ARG A 1 84 ? 10.141 5.899 -13.993 1.00 91.38 84 ARG A C 1
ATOM 593 O O . ARG A 1 84 ? 11.212 6.439 -13.733 1.00 91.38 84 ARG A O 1
ATOM 600 N N . PHE A 1 85 ? 9.921 4.603 -13.787 1.00 92.88 85 PHE A N 1
ATOM 601 C CA . PHE A 1 85 ? 10.970 3.693 -13.350 1.00 92.88 85 PHE A CA 1
ATOM 602 C C . PHE A 1 85 ? 12.109 3.618 -14.376 1.00 92.88 85 PHE A C 1
ATOM 604 O O . PHE A 1 85 ? 13.270 3.732 -13.988 1.00 92.88 85 PHE A O 1
ATOM 611 N N . HIS A 1 86 ? 11.792 3.478 -15.667 1.00 92.75 86 HIS A N 1
ATOM 612 C CA . HIS A 1 86 ? 12.787 3.449 -16.744 1.00 92.75 86 HIS A CA 1
ATOM 613 C C . HIS A 1 86 ? 13.537 4.775 -16.856 1.00 92.75 86 HIS A C 1
ATOM 615 O O . HIS A 1 86 ? 14.765 4.753 -16.835 1.00 92.75 86 HIS A O 1
ATOM 621 N N . ASP A 1 87 ? 12.827 5.906 -16.827 1.00 90.19 87 ASP A N 1
ATOM 622 C CA . ASP A 1 87 ? 13.433 7.244 -16.829 1.00 90.19 87 ASP A CA 1
ATOM 623 C C . ASP A 1 87 ? 14.408 7.425 -15.651 1.00 90.19 87 ASP A C 1
ATOM 625 O O . ASP A 1 87 ? 15.518 7.927 -15.816 1.00 90.19 87 ASP A O 1
ATOM 629 N N . ALA A 1 88 ? 14.019 6.992 -14.447 1.00 88.94 88 ALA A N 1
ATOM 630 C CA . ALA A 1 88 ? 14.861 7.095 -13.257 1.00 88.94 88 ALA A CA 1
ATOM 631 C C . ALA A 1 88 ? 16.062 6.138 -13.291 1.00 88.94 88 ALA A C 1
ATOM 633 O O . ALA A 1 88 ? 17.135 6.488 -12.808 1.00 88.94 88 ALA A O 1
ATOM 634 N N . ARG A 1 89 ? 15.893 4.934 -13.848 1.00 89.44 89 ARG A N 1
ATOM 635 C CA . ARG A 1 89 ? 16.967 3.943 -14.004 1.00 89.44 89 ARG A CA 1
ATOM 636 C C . ARG A 1 89 ? 18.019 4.393 -15.016 1.00 89.44 89 ARG A C 1
ATOM 638 O O . ARG A 1 89 ? 19.192 4.088 -14.838 1.00 89.44 89 ARG A O 1
ATOM 645 N N . GLU A 1 90 ? 17.584 5.056 -16.081 1.00 88.12 90 GLU A N 1
ATOM 646 C CA . GLU A 1 90 ? 18.426 5.485 -17.204 1.00 88.12 90 GLU A CA 1
ATOM 647 C C . GLU A 1 90 ? 18.981 6.905 -17.020 1.00 88.12 90 GLU A C 1
ATOM 649 O O . GLU A 1 90 ? 19.774 7.370 -17.834 1.00 88.12 90 GLU A O 1
ATOM 654 N N . SER A 1 91 ? 18.597 7.594 -15.941 1.00 83.19 91 SER A N 1
ATOM 655 C CA . SER A 1 91 ? 19.147 8.899 -15.586 1.00 83.19 91 SER A CA 1
ATOM 656 C C . SER A 1 91 ? 20.624 8.789 -15.198 1.00 83.19 91 SER A C 1
ATOM 658 O O . SER A 1 91 ? 20.977 8.132 -14.222 1.00 83.19 91 SER A O 1
ATOM 660 N N . ASP A 1 92 ? 21.480 9.543 -15.890 1.00 68.94 92 ASP A N 1
ATOM 661 C CA . ASP A 1 92 ? 22.904 9.709 -15.552 1.00 68.94 92 ASP A CA 1
ATOM 662 C C . ASP A 1 92 ? 23.132 10.587 -14.299 1.00 68.94 92 ASP A C 1
ATOM 664 O O . ASP A 1 92 ? 24.269 10.874 -13.905 1.00 68.94 92 ASP A O 1
ATOM 668 N N . HIS A 1 93 ? 22.059 11.093 -13.685 1.00 61.97 93 HIS A N 1
ATOM 669 C CA . HIS A 1 93 ? 22.107 12.026 -12.564 1.00 61.97 93 HIS A CA 1
ATOM 670 C C . HIS A 1 93 ? 21.300 11.491 -11.381 1.00 61.97 93 HIS A C 1
ATOM 672 O O . HIS A 1 93 ? 20.086 11.682 -11.303 1.00 61.97 93 HIS A O 1
ATOM 678 N N . GLY A 1 94 ? 22.000 10.855 -10.441 1.00 69.75 94 GLY A N 1
ATOM 679 C CA . GLY A 1 94 ? 21.445 10.380 -9.175 1.00 69.75 94 GLY A CA 1
ATOM 680 C C . GLY A 1 94 ? 21.721 8.903 -8.920 1.00 69.75 94 GLY A C 1
ATOM 681 O O . GLY A 1 94 ? 22.231 8.190 -9.782 1.00 69.75 94 GLY A O 1
ATOM 682 N N . ASP A 1 95 ? 21.392 8.457 -7.712 1.00 79.06 95 ASP A N 1
ATOM 683 C CA . ASP A 1 95 ? 21.416 7.035 -7.384 1.00 79.06 95 ASP A CA 1
ATOM 684 C C . ASP A 1 95 ? 20.259 6.323 -8.103 1.00 79.06 95 ASP A C 1
ATOM 686 O O . ASP A 1 95 ? 19.145 6.852 -8.140 1.00 79.06 95 ASP A O 1
ATOM 690 N N . PRO A 1 96 ? 20.467 5.124 -8.670 1.00 85.56 96 PRO A N 1
ATOM 691 C CA . PRO A 1 96 ? 19.386 4.393 -9.311 1.00 85.56 96 PRO A CA 1
ATOM 692 C C . PRO A 1 96 ? 18.314 3.997 -8.282 1.00 85.56 96 PRO A C 1
ATOM 694 O O . PRO A 1 96 ? 18.623 3.799 -7.100 1.00 85.56 96 PRO A O 1
ATOM 697 N N . PRO A 1 97 ? 17.053 3.816 -8.712 1.00 90.31 97 PRO A N 1
ATOM 698 C CA . PRO A 1 97 ? 16.022 3.287 -7.833 1.00 90.31 97 PRO A CA 1
ATOM 699 C C . PRO A 1 97 ? 16.390 1.885 -7.324 1.00 90.31 97 PRO A C 1
ATOM 701 O O . PRO A 1 97 ? 17.126 1.130 -7.970 1.00 90.31 97 PRO A O 1
ATOM 704 N N . THR A 1 98 ? 15.847 1.517 -6.166 1.00 90.75 98 THR A N 1
ATOM 705 C CA . THR A 1 98 ? 15.976 0.164 -5.607 1.00 90.75 98 THR A CA 1
ATOM 706 C C . THR A 1 98 ? 14.625 -0.532 -5.573 1.00 90.75 98 THR A C 1
ATOM 708 O O . THR A 1 98 ? 13.584 0.110 -5.442 1.00 90.75 98 THR A O 1
ATOM 711 N N . LEU A 1 99 ? 14.635 -1.856 -5.707 1.00 91.88 99 LEU A N 1
ATOM 712 C CA . LEU A 1 99 ? 13.446 -2.694 -5.724 1.00 91.88 99 LEU A CA 1
ATOM 713 C C . LEU A 1 99 ? 13.482 -3.707 -4.586 1.00 91.88 99 LEU A C 1
ATOM 715 O O . LEU A 1 99 ? 14.486 -4.379 -4.356 1.00 91.88 99 LEU A O 1
ATOM 719 N N . SER A 1 100 ? 12.338 -3.874 -3.941 1.00 90.25 100 SER A N 1
ATOM 720 C CA . SER A 1 100 ? 12.083 -4.932 -2.971 1.00 90.25 100 SER A CA 1
ATOM 721 C C . SER A 1 100 ? 10.869 -5.735 -3.422 1.00 90.25 100 SER A C 1
ATOM 723 O O . SER A 1 100 ? 9.895 -5.164 -3.913 1.00 90.25 100 SER A O 1
ATOM 725 N N . LEU A 1 101 ? 10.914 -7.055 -3.261 1.00 89.38 101 LEU A N 1
ATOM 726 C CA . LEU A 1 101 ? 9.809 -7.949 -3.597 1.00 89.38 101 LEU A CA 1
ATOM 727 C C . LEU A 1 101 ? 9.275 -8.604 -2.335 1.00 89.38 101 LEU A C 1
ATOM 729 O O . LEU A 1 101 ? 10.029 -9.179 -1.544 1.00 89.38 101 LEU A O 1
ATOM 733 N N . TYR A 1 102 ? 7.956 -8.581 -2.206 1.00 89.44 102 TYR A N 1
ATOM 734 C CA . TYR A 1 102 ? 7.245 -9.179 -1.093 1.00 89.44 102 TYR A CA 1
ATOM 735 C C . TYR A 1 102 ? 6.208 -10.170 -1.594 1.00 89.44 102 TYR A C 1
ATOM 737 O O . TYR A 1 102 ? 5.449 -9.862 -2.510 1.00 89.44 102 TYR A O 1
ATOM 745 N N . ALA A 1 103 ? 6.157 -11.343 -0.973 1.00 88.06 103 ALA A N 1
ATOM 746 C CA . ALA A 1 103 ? 5.032 -12.251 -1.120 1.00 88.06 103 ALA A CA 1
ATOM 747 C C . ALA A 1 103 ? 3.856 -11.716 -0.298 1.00 88.06 103 ALA A C 1
ATOM 749 O O . ALA A 1 103 ? 4.031 -11.362 0.874 1.00 88.06 103 ALA A O 1
ATOM 750 N N . LEU A 1 104 ? 2.682 -11.656 -0.921 1.00 83.12 104 LEU A N 1
ATOM 751 C CA . LEU A 1 104 ? 1.421 -11.289 -0.283 1.00 83.12 104 LEU A CA 1
ATOM 752 C C . LEU A 1 104 ? 0.440 -12.443 -0.438 1.00 83.12 104 LEU A C 1
ATOM 754 O O . LEU A 1 104 ? 0.505 -13.192 -1.413 1.00 83.12 104 LEU A O 1
ATOM 758 N N . ASP A 1 105 ? -0.491 -12.549 0.500 1.00 80.75 105 ASP A N 1
ATOM 759 C CA . ASP A 1 105 ? -1.711 -13.292 0.236 1.00 80.75 105 ASP A CA 1
ATOM 760 C C . ASP A 1 105 ? -2.716 -12.435 -0.556 1.00 80.75 105 ASP A C 1
ATOM 762 O O . ASP A 1 105 ? -2.554 -11.224 -0.762 1.00 80.75 105 ASP A O 1
ATOM 766 N N . GLU A 1 106 ? -3.760 -13.090 -1.053 1.00 77.62 106 GLU A N 1
ATOM 767 C CA . GLU A 1 106 ? -4.804 -12.436 -1.837 1.00 77.62 106 GLU A CA 1
ATOM 768 C C . GLU A 1 106 ? -5.588 -11.395 -1.029 1.00 77.62 106 GLU A C 1
ATOM 770 O O . GLU A 1 106 ? -5.942 -10.340 -1.562 1.00 77.62 106 GLU A O 1
ATOM 775 N N . ALA A 1 107 ? -5.830 -11.653 0.259 1.00 77.25 107 ALA A N 1
ATOM 776 C CA . ALA A 1 107 ? -6.603 -10.762 1.117 1.00 77.25 107 ALA A CA 1
ATOM 777 C C . ALA A 1 107 ? -5.879 -9.425 1.330 1.00 77.25 107 ALA A C 1
ATOM 779 O O . ALA A 1 107 ? -6.479 -8.356 1.199 1.00 77.25 107 ALA A O 1
ATOM 780 N N . ASP A 1 108 ? -4.577 -9.466 1.586 1.00 77.38 108 ASP A N 1
ATOM 781 C CA . ASP A 1 108 ? -3.747 -8.284 1.771 1.00 77.38 108 ASP A CA 1
ATOM 782 C C . ASP A 1 108 ? -3.525 -7.525 0.471 1.00 77.38 108 ASP A C 1
ATOM 784 O O . ASP A 1 108 ? -3.525 -6.292 0.471 1.00 77.38 108 ASP A O 1
ATOM 788 N N . CYS A 1 109 ? -3.403 -8.231 -0.655 1.00 78.31 109 CYS A N 1
ATOM 789 C CA . CYS A 1 109 ? -3.386 -7.590 -1.964 1.00 78.31 109 CYS A CA 1
ATOM 790 C C . CYS A 1 109 ? -4.703 -6.846 -2.226 1.00 78.31 109 CYS A C 1
ATOM 792 O O . CYS A 1 109 ? -4.685 -5.672 -2.596 1.00 78.31 109 CYS A O 1
ATOM 794 N N . ALA A 1 110 ? -5.850 -7.474 -1.952 1.00 76.88 110 ALA A N 1
ATOM 795 C CA . ALA A 1 110 ? -7.151 -6.831 -2.096 1.00 76.88 110 ALA A CA 1
ATOM 796 C C . ALA A 1 110 ? -7.278 -5.579 -1.209 1.00 76.88 110 ALA A C 1
ATOM 798 O O . ALA A 1 110 ? -7.665 -4.522 -1.710 1.00 76.88 110 ALA A O 1
ATOM 799 N N . ARG A 1 111 ? -6.874 -5.652 0.070 1.00 77.06 111 ARG A N 1
ATOM 800 C CA . ARG A 1 111 ? -6.855 -4.494 0.989 1.00 77.06 111 ARG A CA 1
ATOM 801 C C . ARG A 1 111 ? -5.925 -3.385 0.506 1.00 77.06 111 ARG A C 1
ATOM 803 O O . ARG A 1 111 ? -6.275 -2.204 0.573 1.00 77.06 111 ARG A O 1
ATOM 810 N N . PHE A 1 112 ? -4.739 -3.744 0.014 1.00 77.44 112 PHE A N 1
ATOM 811 C CA . PHE A 1 112 ? -3.774 -2.794 -0.536 1.00 77.44 112 PHE A CA 1
ATOM 812 C C . PHE A 1 112 ? -4.349 -2.028 -1.723 1.00 77.44 112 PHE A C 1
ATOM 814 O O . PHE A 1 112 ? -4.204 -0.806 -1.787 1.00 77.44 112 PHE A O 1
ATOM 821 N N . LEU A 1 113 ? -5.011 -2.743 -2.633 1.00 75.56 113 LEU A N 1
ATOM 822 C CA . LEU A 1 113 ? -5.664 -2.157 -3.794 1.00 75.56 113 LEU A CA 1
ATOM 823 C C . LEU A 1 113 ? -6.818 -1.257 -3.369 1.00 75.56 113 LEU A C 1
ATOM 825 O O . LEU A 1 113 ? -6.859 -0.106 -3.783 1.00 75.56 113 LEU A O 1
ATOM 829 N N . GLU A 1 114 ? -7.701 -1.741 -2.499 1.00 73.94 114 GLU A N 1
ATOM 830 C CA . GLU A 1 114 ? -8.854 -0.998 -1.982 1.00 73.94 114 GLU A CA 1
ATOM 831 C C . GLU A 1 114 ? -8.455 0.391 -1.457 1.00 73.94 114 GLU A C 1
ATOM 833 O O . GLU A 1 114 ? -8.952 1.422 -1.910 1.00 73.94 114 GLU A O 1
ATOM 838 N N . SER A 1 115 ? -7.473 0.419 -0.562 1.00 71.88 115 SER A N 1
ATOM 839 C CA . SER A 1 115 ? -6.995 1.638 0.097 1.00 71.88 115 SER A CA 1
ATOM 840 C C . SER A 1 115 ? -6.220 2.590 -0.825 1.00 71.88 115 SER A C 1
ATOM 842 O O . SER A 1 115 ? -6.178 3.789 -0.568 1.00 71.88 115 SER A O 1
ATOM 844 N N . ALA A 1 116 ? -5.660 2.111 -1.941 1.00 70.00 116 ALA A N 1
ATOM 845 C CA . ALA A 1 116 ? -4.993 2.977 -2.915 1.00 70.00 116 ALA A CA 1
ATOM 846 C C . ALA A 1 116 ? -5.965 3.828 -3.749 1.00 70.00 116 ALA A C 1
ATOM 848 O O . A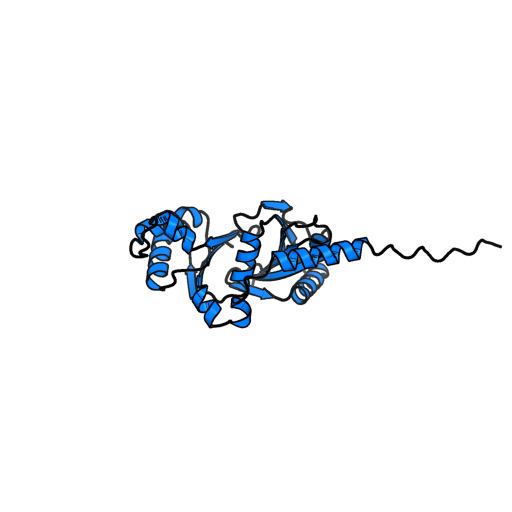LA A 1 116 ? -5.549 4.840 -4.309 1.00 70.00 116 ALA A O 1
ATOM 849 N N . TYR A 1 117 ? -7.233 3.422 -3.878 1.00 66.12 117 TYR A N 1
ATOM 850 C CA . TYR A 1 117 ? -8.229 4.103 -4.718 1.00 66.12 117 TYR A CA 1
ATOM 851 C C . TYR A 1 117 ? -9.231 4.951 -3.934 1.00 66.12 117 TYR A C 1
ATOM 853 O O . TYR A 1 117 ? -10.064 5.625 -4.549 1.00 66.12 117 TYR A O 1
ATOM 861 N N . PHE A 1 118 ? -9.168 4.907 -2.608 1.00 68.06 118 PHE A N 1
ATOM 862 C CA . PHE A 1 118 ? -10.120 5.546 -1.712 1.00 68.06 118 PHE A CA 1
ATOM 863 C C . PHE A 1 118 ? -9.549 6.818 -1.098 1.00 68.06 118 PHE A C 1
ATOM 865 O O . PHE A 1 118 ? -8.345 6.942 -0.897 1.00 68.06 118 PHE A O 1
ATOM 872 N N . ALA A 1 119 ? -10.432 7.777 -0.825 1.00 68.50 119 ALA A N 1
ATOM 873 C CA . ALA A 1 119 ? -10.069 8.983 -0.101 1.00 68.50 119 ALA A CA 1
ATOM 874 C C . ALA A 1 119 ? -10.138 8.702 1.402 1.00 68.50 119 ALA A C 1
ATOM 876 O O . ALA A 1 119 ? -11.082 8.062 1.886 1.00 68.50 119 ALA A O 1
ATOM 877 N N . GLU A 1 120 ? -9.146 9.189 2.139 1.00 74.38 120 GLU A N 1
ATOM 878 C CA . GLU A 1 120 ? -9.151 9.120 3.588 1.00 74.38 120 GLU A CA 1
ATOM 879 C C . GLU A 1 120 ? -10.209 10.073 4.163 1.00 74.38 120 GLU A C 1
ATOM 881 O O . GLU A 1 120 ? -10.360 11.220 3.739 1.00 74.38 120 GLU A O 1
ATOM 886 N N . CYS A 1 121 ? -10.960 9.608 5.156 1.00 77.62 121 CYS A N 1
ATOM 887 C CA . CYS A 1 121 ? -11.911 10.436 5.896 1.00 77.62 121 CYS A CA 1
ATOM 888 C C . CYS A 1 121 ? -11.307 11.023 7.179 1.00 77.62 121 CYS A C 1
ATOM 890 O O . CYS A 1 121 ? -11.881 11.940 7.765 1.00 77.62 121 CYS A O 1
ATOM 892 N N . LEU A 1 122 ? -10.163 10.500 7.623 1.00 82.12 122 LEU A N 1
ATOM 893 C CA . LEU A 1 122 ? -9.416 10.996 8.773 1.00 82.12 122 LEU A CA 1
ATOM 894 C C . LEU A 1 122 ? -7.920 10.799 8.529 1.00 82.12 122 LEU A C 1
ATOM 896 O O . LEU A 1 122 ? -7.502 9.738 8.071 1.00 82.12 122 LEU A O 1
ATOM 900 N N . LYS A 1 123 ? -7.124 11.808 8.888 1.00 87.75 123 LYS A N 1
ATOM 901 C CA . LYS A 1 123 ? -5.660 11.763 8.865 1.00 87.75 123 LYS A CA 1
ATOM 902 C C . LYS A 1 123 ? -5.121 12.294 10.187 1.00 87.75 123 LYS A C 1
ATOM 904 O O . LYS A 1 123 ? -5.357 13.450 10.532 1.00 87.75 123 LYS A O 1
ATOM 909 N N . LEU A 1 124 ? -4.387 11.458 10.913 1.00 88.44 124 LEU A N 1
ATOM 910 C CA . LEU A 1 124 ? -3.789 11.790 12.205 1.00 88.44 124 LEU A CA 1
ATOM 911 C C . LEU A 1 124 ? -2.276 11.626 12.159 1.00 88.44 124 LEU A C 1
ATOM 913 O O . LEU A 1 124 ? -1.759 10.756 11.462 1.00 88.44 124 LEU A O 1
ATOM 917 N N . HIS A 1 125 ? -1.565 12.452 12.923 1.00 89.50 125 HIS A N 1
ATOM 918 C CA . HIS A 1 125 ? -0.177 12.161 13.260 1.00 89.50 125 HIS A CA 1
ATOM 919 C C . HIS A 1 125 ? -0.140 11.164 14.410 1.00 89.50 125 HIS A C 1
ATOM 921 O O . HIS A 1 125 ? -0.890 11.325 15.372 1.00 89.50 125 HIS A O 1
ATOM 927 N N . VAL A 1 126 ? 0.732 10.171 14.302 1.00 90.44 126 VAL A N 1
ATOM 928 C CA . VAL A 1 126 ? 0.963 9.186 15.352 1.00 90.44 126 VAL A CA 1
ATOM 929 C C . VAL A 1 126 ? 2.456 9.078 15.620 1.00 90.44 126 VAL A C 1
ATOM 931 O O . VAL A 1 126 ? 3.265 9.101 14.692 1.00 90.44 126 VAL A O 1
ATOM 934 N N . ASP A 1 127 ? 2.784 8.983 16.898 1.00 90.12 127 ASP A N 1
ATOM 935 C CA . ASP A 1 127 ? 4.128 8.777 17.419 1.00 90.12 127 ASP A CA 1
ATOM 936 C C . ASP A 1 127 ? 4.053 7.695 18.501 1.00 90.12 127 ASP A C 1
ATOM 938 O O . ASP A 1 127 ? 3.815 7.951 19.686 1.00 90.12 127 ASP A O 1
ATOM 942 N N . GLY A 1 128 ? 4.116 6.447 18.051 1.00 90.12 128 GLY A N 1
ATOM 943 C CA . GLY A 1 128 ? 4.134 5.272 18.902 1.00 90.12 128 GLY A CA 1
ATOM 944 C C . GLY A 1 128 ? 2.810 4.930 19.610 1.00 90.12 128 GLY A C 1
ATOM 945 O O . GLY A 1 128 ? 1.767 5.568 19.404 1.00 90.12 128 GLY A O 1
ATOM 946 N N . PRO A 1 129 ? 2.856 3.937 20.520 1.00 92.69 129 PRO A N 1
ATOM 947 C CA . PRO A 1 129 ? 1.688 3.413 21.237 1.00 92.69 129 PRO A CA 1
ATOM 948 C C . PRO A 1 129 ? 0.933 4.455 22.068 1.00 92.69 129 PRO A C 1
ATOM 950 O O . PRO A 1 129 ? -0.277 4.346 22.253 1.00 92.69 129 PRO A O 1
ATOM 953 N N . ALA A 1 130 ? 1.619 5.501 22.542 1.00 92.69 130 ALA A N 1
ATOM 954 C CA . ALA A 1 130 ? 1.008 6.580 23.320 1.00 92.69 130 ALA A CA 1
ATOM 955 C C . ALA A 1 130 ? -0.034 7.385 22.522 1.00 92.69 130 ALA A C 1
ATOM 957 O O . ALA A 1 130 ? -0.866 8.071 23.112 1.00 92.69 130 ALA A O 1
ATOM 958 N N . SER A 1 131 ? -0.017 7.281 21.190 1.00 94.00 131 SER A N 1
ATOM 959 C CA . SER A 1 131 ? -1.012 7.906 20.315 1.00 94.00 131 SER A CA 1
ATOM 960 C C . SER A 1 131 ? -2.339 7.135 20.260 1.00 94.00 131 SER A C 1
ATOM 962 O O . SER A 1 131 ? -3.327 7.677 19.765 1.00 94.00 131 SER A O 1
ATOM 964 N N . ALA A 1 132 ? -2.401 5.899 20.774 1.00 93.00 132 ALA A N 1
ATOM 965 C CA . ALA A 1 132 ? -3.580 5.037 20.659 1.00 93.00 132 ALA A CA 1
ATOM 966 C C . ALA A 1 132 ? -4.874 5.640 21.244 1.00 93.00 132 ALA A C 1
ATOM 968 O O . ALA A 1 132 ? -5.888 5.588 20.546 1.00 93.00 132 ALA A O 1
ATOM 969 N N . PRO A 1 133 ? -4.876 6.278 22.438 1.00 93.12 133 PRO A N 1
ATOM 970 C CA . PRO A 1 133 ? -6.085 6.902 22.982 1.00 93.12 133 PRO A CA 1
ATOM 971 C C . PRO A 1 133 ? -6.629 8.011 22.079 1.00 93.12 133 PRO A C 1
ATOM 973 O O . PRO A 1 133 ? -7.828 8.080 21.823 1.00 93.12 133 PRO A O 1
ATOM 976 N N . LEU A 1 134 ? -5.738 8.838 21.519 1.00 91.81 134 LEU A N 1
ATOM 977 C CA . LEU A 1 134 ? -6.132 9.888 20.584 1.00 91.81 134 LEU A CA 1
ATOM 978 C C . LEU A 1 134 ? -6.763 9.287 19.326 1.00 91.81 134 LEU A C 1
ATOM 980 O O . LEU A 1 134 ? -7.808 9.759 18.886 1.00 91.81 134 LEU A O 1
ATOM 984 N N . VAL A 1 135 ? -6.150 8.255 18.741 1.00 90.44 135 VAL A N 1
ATOM 985 C CA . VAL A 1 135 ? -6.698 7.610 17.541 1.00 90.44 135 VAL A CA 1
ATOM 986 C C . VAL A 1 135 ? -8.066 6.989 17.842 1.00 90.44 135 VAL A C 1
ATOM 988 O O . VAL A 1 135 ? -9.002 7.227 17.083 1.00 90.44 135 VAL A O 1
ATOM 991 N N . ALA A 1 136 ? -8.220 6.287 18.968 1.00 89.94 136 ALA A N 1
ATOM 992 C CA . ALA A 1 136 ? -9.493 5.701 19.392 1.00 89.94 136 ALA A CA 1
ATOM 993 C C . ALA A 1 136 ? -10.596 6.759 19.580 1.00 89.94 136 ALA A C 1
ATOM 995 O O . ALA A 1 136 ? -11.700 6.605 19.053 1.00 89.94 136 ALA A O 1
ATOM 996 N N . GLU A 1 137 ? -10.293 7.881 20.244 1.00 89.44 137 GLU A N 1
ATOM 997 C CA . GLU A 1 137 ? -11.239 8.993 20.390 1.00 89.44 137 GLU A CA 1
ATOM 998 C C . GLU A 1 137 ? -11.677 9.569 19.037 1.00 89.44 137 GLU A C 1
ATOM 1000 O O . GLU A 1 137 ? -12.855 9.872 18.828 1.00 89.44 137 GLU A O 1
ATOM 1005 N N . GLN A 1 138 ? -10.736 9.753 18.109 1.00 88.88 138 GLN A N 1
ATOM 1006 C CA . GLN A 1 138 ? -11.043 10.313 16.794 1.00 88.88 138 GLN A CA 1
ATOM 1007 C C . GLN A 1 138 ? -11.838 9.330 15.931 1.00 88.88 138 GLN A C 1
ATOM 1009 O O . GLN A 1 138 ? -12.755 9.758 15.231 1.00 88.88 138 GLN A O 1
ATOM 1014 N N . LEU A 1 139 ? -11.557 8.025 16.021 1.00 85.50 139 LEU A N 1
ATOM 1015 C CA . LEU A 1 139 ? -12.364 6.983 15.383 1.00 85.50 139 LEU A CA 1
ATOM 1016 C C . LEU A 1 139 ? -13.817 7.062 15.863 1.00 85.50 139 LEU A C 1
ATOM 1018 O O . LEU A 1 139 ? -14.717 7.220 15.034 1.00 85.50 139 LEU A O 1
ATOM 1022 N N . ALA A 1 140 ? -14.038 7.087 17.182 1.00 83.62 140 ALA A N 1
ATOM 1023 C CA . ALA A 1 140 ? -15.371 7.197 17.773 1.00 83.62 140 ALA A CA 1
ATOM 1024 C C . ALA A 1 140 ? -16.115 8.472 17.328 1.00 83.62 140 ALA A C 1
ATOM 1026 O O . ALA A 1 140 ? -17.304 8.424 17.003 1.00 83.62 140 ALA A O 1
ATOM 1027 N N . ARG A 1 141 ? -15.419 9.617 17.244 1.00 84.19 141 ARG A N 1
ATOM 1028 C CA . ARG A 1 141 ? -16.010 10.901 16.811 1.00 84.19 141 ARG A CA 1
ATOM 1029 C C . ARG A 1 141 ? -16.252 11.000 15.307 1.00 84.19 141 ARG A C 1
ATOM 1031 O O . ARG A 1 141 ? -17.153 11.724 14.891 1.00 84.19 141 ARG A O 1
ATOM 1038 N N . SER A 1 142 ? -15.466 10.300 14.491 1.00 78.00 142 SER A N 1
ATOM 1039 C CA . SER A 1 142 ? -15.593 10.331 13.028 1.00 78.00 142 SER A CA 1
ATOM 1040 C C . SER A 1 142 ? -16.880 9.666 12.522 1.00 78.00 142 SER A C 1
ATOM 1042 O O . SER A 1 142 ? -17.303 9.904 11.386 1.00 78.00 142 SER A O 1
ATOM 1044 N N . GLY A 1 143 ? -17.484 8.804 13.349 1.00 70.62 143 GLY A N 1
ATOM 1045 C CA . GLY A 1 143 ? -18.648 7.997 12.993 1.00 70.62 143 GLY A CA 1
ATOM 1046 C C . GLY A 1 143 ? -18.363 6.905 11.957 1.00 70.62 143 GLY A C 1
ATOM 1047 O O . GLY A 1 143 ? -19.302 6.236 11.534 1.00 70.62 143 GLY A O 1
ATOM 1048 N N . CYS A 1 144 ? -17.107 6.718 11.539 1.00 73.25 144 CYS A N 1
ATOM 1049 C CA . CYS A 1 144 ? -16.717 5.650 10.622 1.00 73.25 144 CYS A CA 1
ATOM 1050 C C . CYS A 1 144 ? -16.649 4.341 11.412 1.00 73.25 144 CYS A C 1
ATOM 1052 O O . CYS A 1 144 ? -15.920 4.256 12.399 1.00 73.25 144 CYS A O 1
ATOM 1054 N N . ARG A 1 145 ? -17.435 3.341 11.004 1.00 69.25 145 ARG A N 1
ATOM 1055 C CA . ARG A 1 145 ? -17.553 2.061 11.727 1.00 69.25 145 ARG A CA 1
ATOM 1056 C C . ARG A 1 145 ? -17.033 0.857 10.953 1.00 69.25 145 ARG A C 1
ATOM 1058 O O . ARG A 1 145 ? -16.882 -0.202 11.540 1.00 69.25 145 ARG A O 1
ATOM 1065 N N . VAL A 1 146 ? -16.796 1.026 9.656 1.00 76.44 146 VAL A N 1
ATOM 1066 C CA . VAL A 1 146 ? -16.401 -0.042 8.738 1.00 76.44 146 VAL A CA 1
ATOM 1067 C C . VAL A 1 146 ? -15.325 0.462 7.789 1.00 76.44 146 VAL A C 1
ATOM 1069 O O . VAL A 1 146 ? -15.416 1.583 7.272 1.00 76.44 146 VAL A O 1
ATOM 1072 N N . GLY A 1 147 ? -14.315 -0.370 7.543 1.00 80.06 147 GLY A N 1
ATOM 1073 C CA . GLY A 1 147 ? -13.279 -0.081 6.558 1.00 80.06 147 GLY A CA 1
ATOM 1074 C C . GLY A 1 147 ? -11.861 -0.370 7.015 1.00 80.06 147 GLY A C 1
ATOM 1075 O O . GLY A 1 147 ? -11.613 -1.366 7.684 1.00 80.06 147 GLY A O 1
ATOM 1076 N N . LEU A 1 148 ? -10.916 0.465 6.583 1.00 85.25 148 LEU A N 1
ATOM 1077 C CA . LEU A 1 148 ? -9.487 0.212 6.763 1.00 85.25 148 LEU A CA 1
ATOM 1078 C C . LEU A 1 148 ? -8.811 1.345 7.531 1.00 85.25 148 LEU A C 1
ATOM 1080 O O . LEU A 1 148 ? -8.956 2.517 7.181 1.00 85.25 148 LEU A O 1
ATOM 1084 N N . LEU A 1 149 ? -8.023 0.981 8.538 1.00 87.31 149 LEU A N 1
ATOM 1085 C CA . LEU A 1 149 ? -7.059 1.860 9.184 1.00 87.31 149 LEU A CA 1
ATOM 1086 C C . LEU A 1 149 ? -5.668 1.566 8.614 1.00 87.31 149 LEU A C 1
ATOM 1088 O O . LEU A 1 149 ? -5.121 0.481 8.802 1.00 87.31 149 LEU A O 1
ATOM 1092 N N . GLU A 1 150 ? -5.099 2.541 7.915 1.00 86.94 150 GLU A N 1
ATOM 1093 C CA . GLU A 1 150 ? -3.735 2.498 7.404 1.00 86.94 150 GLU A CA 1
ATOM 1094 C C . GLU A 1 150 ? -2.789 3.202 8.371 1.00 86.94 150 GLU A C 1
ATOM 1096 O O . GLU A 1 150 ? -2.946 4.389 8.658 1.00 86.94 150 GLU A O 1
ATOM 1101 N N . LEU A 1 151 ? -1.787 2.481 8.860 1.00 87.44 151 LEU A N 1
ATOM 1102 C CA . LEU A 1 151 ? -0.722 3.026 9.692 1.00 87.44 151 LEU A CA 1
ATOM 1103 C C . LEU A 1 151 ? 0.550 3.120 8.865 1.00 87.44 151 LEU A C 1
ATOM 1105 O O . LEU A 1 151 ? 1.103 2.112 8.436 1.00 87.44 151 LEU A O 1
ATOM 1109 N N . ASN A 1 152 ? 1.007 4.341 8.655 1.00 82.88 152 ASN A N 1
ATOM 1110 C CA . ASN A 1 152 ? 2.141 4.677 7.822 1.00 82.88 152 ASN A CA 1
ATOM 1111 C C . ASN A 1 152 ? 3.307 5.120 8.686 1.00 82.88 152 ASN A C 1
ATOM 1113 O O . ASN A 1 152 ? 3.209 6.112 9.407 1.00 82.88 152 ASN A O 1
ATOM 1117 N N . ASP A 1 153 ? 4.426 4.426 8.554 1.00 82.19 153 ASP A N 1
ATOM 1118 C CA . ASP A 1 153 ? 5.691 4.776 9.170 1.00 82.19 153 ASP A CA 1
ATOM 1119 C C . ASP A 1 153 ? 6.764 4.913 8.091 1.00 82.19 153 ASP A C 1
ATOM 1121 O O . ASP A 1 153 ? 7.171 3.953 7.440 1.00 82.19 153 ASP A O 1
ATOM 1125 N N . PHE A 1 154 ? 7.207 6.150 7.905 1.00 72.44 154 PHE A N 1
ATOM 1126 C CA . PHE A 1 154 ? 8.248 6.522 6.951 1.00 72.44 154 PHE A CA 1
ATOM 1127 C C . PHE A 1 154 ? 9.481 7.092 7.662 1.00 72.44 154 PHE A C 1
ATOM 1129 O O . PHE A 1 154 ? 10.322 7.718 7.016 1.00 72.44 154 PHE A O 1
ATOM 1136 N N . SER A 1 155 ? 9.583 6.903 8.983 1.00 71.12 155 SER A N 1
ATOM 1137 C CA . SER A 1 155 ? 10.709 7.396 9.783 1.00 71.12 155 SER A CA 1
ATOM 1138 C C . SER A 1 155 ? 12.039 6.789 9.327 1.00 71.12 155 SER A C 1
ATOM 1140 O O . SER A 1 155 ? 13.053 7.484 9.246 1.00 71.12 155 SER A O 1
ATOM 1142 N N . GLU A 1 156 ? 12.016 5.521 8.915 1.00 71.12 156 GLU A N 1
ATOM 1143 C CA . GLU A 1 156 ? 13.119 4.851 8.240 1.00 71.12 156 GLU A CA 1
ATOM 1144 C C . GLU A 1 156 ? 12.936 4.932 6.719 1.00 71.12 156 GLU A C 1
ATOM 1146 O O . GLU A 1 156 ? 12.266 4.105 6.102 1.00 71.12 156 GLU A O 1
ATOM 1151 N N . GLY A 1 157 ? 13.575 5.913 6.073 1.00 64.06 157 GLY A N 1
ATOM 1152 C CA . GLY A 1 157 ? 13.490 6.090 4.615 1.00 64.06 157 GLY A CA 1
ATOM 1153 C C . GLY A 1 157 ? 13.984 4.889 3.791 1.00 64.06 157 GLY A C 1
ATOM 1154 O O . GLY A 1 157 ? 13.671 4.777 2.608 1.00 64.06 157 GLY A O 1
ATOM 1155 N N . ALA A 1 158 ? 14.744 3.973 4.399 1.00 64.62 158 ALA A N 1
ATOM 1156 C CA . ALA A 1 158 ? 15.159 2.738 3.747 1.00 64.62 158 ALA A CA 1
ATOM 1157 C C . ALA A 1 158 ? 14.083 1.636 3.807 1.00 64.62 158 ALA A C 1
ATOM 1159 O O . ALA A 1 158 ? 14.028 0.785 2.922 1.00 64.62 158 ALA A O 1
ATOM 1160 N N . ALA A 1 159 ? 13.206 1.671 4.808 1.00 68.06 159 ALA A N 1
ATOM 1161 C CA . ALA A 1 159 ? 12.272 0.599 5.118 1.00 68.06 159 ALA A CA 1
ATOM 1162 C C . ALA A 1 159 ? 10.906 1.168 5.538 1.00 68.06 159 ALA A C 1
ATOM 1164 O O . ALA A 1 159 ? 10.489 0.988 6.681 1.00 68.06 159 ALA A O 1
ATOM 1165 N N . PRO A 1 160 ? 10.172 1.845 4.633 1.00 71.62 160 PRO A N 1
ATOM 1166 C CA . PRO A 1 160 ? 8.851 2.356 4.971 1.00 71.62 160 PRO A CA 1
ATOM 1167 C C . PRO A 1 160 ? 7.915 1.205 5.348 1.00 71.62 160 PRO A C 1
ATOM 1169 O O . PRO A 1 160 ? 7.802 0.206 4.625 1.00 71.62 160 PRO A O 1
ATOM 1172 N N . ARG A 1 161 ? 7.172 1.358 6.437 1.00 77.81 161 ARG A N 1
ATOM 1173 C CA . ARG A 1 161 ? 6.186 0.389 6.921 1.00 77.81 161 ARG A CA 1
ATOM 1174 C C . ARG A 1 161 ? 4.784 0.945 6.719 1.00 77.81 161 ARG A C 1
ATOM 1176 O O . ARG A 1 161 ? 4.525 2.122 6.925 1.00 77.81 161 ARG A O 1
ATOM 1183 N N . VAL A 1 162 ? 3.897 0.086 6.242 1.00 79.00 162 VAL A N 1
ATOM 1184 C CA . VAL A 1 162 ? 2.474 0.377 6.066 1.00 79.00 162 VAL A CA 1
ATOM 1185 C C . VAL A 1 162 ? 1.748 -0.779 6.734 1.00 79.00 162 VAL A C 1
ATOM 1187 O O . VAL A 1 162 ? 2.046 -1.918 6.415 1.00 79.00 162 VAL A O 1
ATOM 1190 N N . ALA A 1 163 ? 0.837 -0.548 7.663 1.00 83.69 163 ALA A N 1
ATOM 1191 C CA . ALA A 1 163 ? -0.037 -1.592 8.188 1.00 83.69 163 ALA A CA 1
ATOM 1192 C C . ALA A 1 163 ? -1.459 -1.289 7.735 1.00 83.69 163 ALA A C 1
ATOM 1194 O O . ALA A 1 163 ? -1.880 -0.142 7.822 1.00 83.69 163 ALA A O 1
ATOM 1195 N N . LEU A 1 164 ? -2.187 -2.293 7.252 1.00 83.94 164 LEU A N 1
ATOM 1196 C CA . LEU A 1 164 ? -3.606 -2.163 6.929 1.00 83.94 164 LEU A CA 1
ATOM 1197 C C . LEU A 1 164 ? -4.387 -3.025 7.910 1.00 83.94 164 LEU A C 1
ATOM 1199 O O . LEU A 1 164 ? -4.249 -4.245 7.903 1.00 83.94 164 LEU A O 1
ATOM 1203 N N . LEU A 1 165 ? -5.177 -2.379 8.759 1.00 86.00 165 LEU A N 1
ATOM 1204 C CA . LEU A 1 165 ? -6.022 -3.041 9.741 1.00 86.00 165 LEU A CA 1
ATOM 1205 C C . LEU A 1 165 ? -7.471 -2.925 9.297 1.00 86.00 165 LEU A C 1
ATOM 1207 O O . LEU A 1 165 ? -7.931 -1.840 8.939 1.00 86.00 165 LEU A O 1
ATOM 1211 N N . ASP A 1 166 ? -8.181 -4.044 9.331 1.00 85.56 166 ASP A N 1
ATOM 1212 C CA . ASP A 1 166 ? -9.621 -4.048 9.139 1.00 85.56 166 ASP A CA 1
ATOM 1213 C C . ASP A 1 166 ? -10.287 -3.531 10.420 1.00 85.56 166 ASP A C 1
ATOM 1215 O O . ASP A 1 166 ? -10.050 -4.061 11.509 1.00 85.56 166 ASP A O 1
ATOM 1219 N N . LEU A 1 167 ? -11.034 -2.431 10.307 1.00 83.25 167 LEU A N 1
ATOM 1220 C CA . LEU A 1 167 ? -11.616 -1.759 11.466 1.00 83.25 167 LEU A CA 1
ATOM 1221 C C . LEU A 1 167 ? -12.679 -2.642 12.122 1.00 83.25 167 LEU A C 1
ATOM 1223 O O . LEU A 1 167 ? -12.767 -2.688 13.343 1.00 83.25 167 LEU A O 1
ATOM 1227 N N . ASP A 1 168 ? -13.444 -3.364 11.312 1.00 82.62 168 ASP A N 1
ATOM 1228 C CA . ASP A 1 168 ? -14.495 -4.279 11.730 1.00 82.62 168 ASP A CA 1
ATOM 1229 C C . ASP A 1 168 ? -13.905 -5.367 12.645 1.00 82.62 168 ASP A C 1
ATOM 1231 O O . ASP A 1 168 ? -14.410 -5.623 13.740 1.00 82.62 168 ASP A O 1
ATOM 1235 N N . GLN A 1 169 ? -12.777 -5.943 12.219 1.00 83.38 169 GLN A N 1
ATOM 1236 C CA . GLN A 1 169 ? -12.033 -6.935 12.990 1.00 83.38 169 GLN A CA 1
ATOM 1237 C C . GLN A 1 169 ? -11.395 -6.332 14.249 1.00 83.38 169 GLN A C 1
ATOM 1239 O O . GLN A 1 169 ? -11.557 -6.884 15.332 1.00 83.38 169 GLN A O 1
ATOM 1244 N N . LEU A 1 170 ? -10.708 -5.189 14.128 1.00 83.75 170 LEU A N 1
ATOM 1245 C CA . LEU A 1 170 ? -10.052 -4.527 15.261 1.00 83.75 170 LEU A CA 1
ATOM 1246 C C . LEU A 1 170 ? -11.052 -4.193 16.378 1.00 83.75 170 LEU A C 1
ATOM 1248 O O . LEU A 1 170 ? -10.744 -4.357 17.556 1.00 83.75 170 LEU A O 1
ATOM 1252 N N . LEU A 1 171 ? -12.244 -3.717 16.008 1.00 80.50 171 LEU A N 1
ATOM 1253 C CA . LEU A 1 171 ? -13.304 -3.395 16.959 1.00 80.50 171 LEU A CA 1
ATOM 1254 C C . LEU A 1 171 ? -13.916 -4.660 17.569 1.00 80.50 171 LEU A C 1
ATOM 1256 O O . LEU A 1 171 ? -14.073 -4.710 18.785 1.00 80.50 171 LEU A O 1
ATOM 1260 N N . GLY A 1 172 ? -14.200 -5.688 16.761 1.00 77.12 172 GLY A N 1
ATOM 1261 C CA . GLY A 1 172 ? -14.711 -6.971 17.257 1.00 77.12 172 GLY A CA 1
ATOM 1262 C C . GLY A 1 172 ? -13.761 -7.650 18.249 1.00 77.12 172 GLY A C 1
ATOM 1263 O O . GLY A 1 172 ? -14.199 -8.116 19.301 1.00 77.12 172 GLY A O 1
ATOM 1264 N N . ASP A 1 173 ? -12.456 -7.625 17.966 1.00 75.12 173 ASP A N 1
ATOM 1265 C CA . ASP A 1 173 ? -11.419 -8.166 18.853 1.00 75.12 173 ASP A CA 1
ATOM 1266 C C . ASP A 1 173 ? -11.293 -7.358 20.162 1.00 75.12 173 ASP A C 1
ATOM 1268 O O . ASP A 1 173 ? -10.967 -7.921 21.209 1.00 75.12 173 ASP A O 1
ATOM 1272 N N . ALA A 1 174 ? -11.565 -6.047 20.127 1.00 69.75 174 ALA A N 1
ATOM 1273 C CA . ALA A 1 174 ? -11.462 -5.158 21.284 1.00 69.75 174 ALA A CA 1
ATOM 1274 C C . ALA A 1 174 ? -12.673 -5.230 22.231 1.00 69.75 174 ALA A C 1
ATOM 1276 O O . ALA A 1 174 ? -12.492 -5.204 23.449 1.00 69.75 174 ALA A O 1
ATOM 1277 N N . THR A 1 175 ? -13.898 -5.292 21.695 1.00 65.69 175 THR A N 1
ATOM 1278 C CA . THR A 1 175 ? -15.140 -5.145 22.484 1.00 65.69 175 THR A CA 1
ATOM 1279 C C . THR A 1 175 ? -15.941 -6.439 22.659 1.00 65.69 175 THR A C 1
ATOM 1281 O O . THR A 1 175 ? -16.859 -6.474 23.478 1.00 65.69 175 THR A O 1
ATOM 1284 N N . GLY A 1 176 ? -15.616 -7.513 21.929 1.00 63.41 176 GLY A N 1
ATOM 1285 C CA . GLY A 1 176 ? -16.500 -8.676 21.773 1.00 63.41 176 GLY A CA 1
ATOM 1286 C C . GLY A 1 176 ? -17.701 -8.381 20.856 1.00 63.41 176 GLY A C 1
ATOM 1287 O O . GLY A 1 176 ? -17.826 -7.274 20.331 1.00 63.41 176 GLY A O 1
ATOM 1288 N N . ASP A 1 177 ? -18.591 -9.367 20.662 1.00 54.75 177 ASP A N 1
ATOM 1289 C CA . ASP A 1 177 ? -19.710 -9.322 19.690 1.00 54.75 177 ASP A CA 1
ATOM 1290 C C . ASP A 1 177 ? -20.740 -8.183 19.913 1.00 54.75 177 ASP A C 1
ATOM 1292 O O . ASP A 1 177 ? -21.540 -7.902 19.019 1.00 54.75 177 ASP A O 1
ATOM 1296 N N . ASP A 1 178 ? -20.730 -7.496 21.063 1.00 51.75 178 ASP A N 1
ATOM 1297 C CA . ASP A 1 178 ? -21.615 -6.357 21.349 1.00 51.75 178 ASP A CA 1
ATOM 1298 C C . ASP A 1 178 ? -20.915 -5.023 21.024 1.00 51.75 178 ASP A C 1
ATOM 1300 O O . ASP A 1 178 ? -20.240 -4.397 21.842 1.00 51.75 178 ASP A O 1
ATOM 1304 N N . VAL A 1 179 ? -21.077 -4.598 19.770 1.00 51.38 179 VAL A N 1
ATOM 1305 C CA . VAL A 1 179 ? -20.411 -3.439 19.162 1.00 51.38 179 VAL A CA 1
ATOM 1306 C C . VAL A 1 179 ? -21.055 -2.115 19.594 1.00 51.38 179 VAL A C 1
ATOM 1308 O O . VAL A 1 179 ? -21.989 -1.619 18.958 1.00 51.38 179 VAL A O 1
ATOM 1311 N N . GLU A 1 180 ? -20.474 -1.454 20.594 1.00 54.59 180 GLU A N 1
ATOM 1312 C CA . GLU A 1 180 ? -20.517 0.007 20.692 1.00 54.59 180 GLU A CA 1
ATOM 1313 C C . GLU A 1 180 ? -19.089 0.568 20.750 1.00 54.59 180 GLU A C 1
ATOM 1315 O O . GLU A 1 180 ? -18.352 0.340 21.702 1.00 54.59 180 GLU A O 1
ATOM 1320 N N . LEU A 1 181 ? -18.730 1.406 19.766 1.00 56.19 181 LEU A N 1
ATOM 1321 C CA . LEU A 1 181 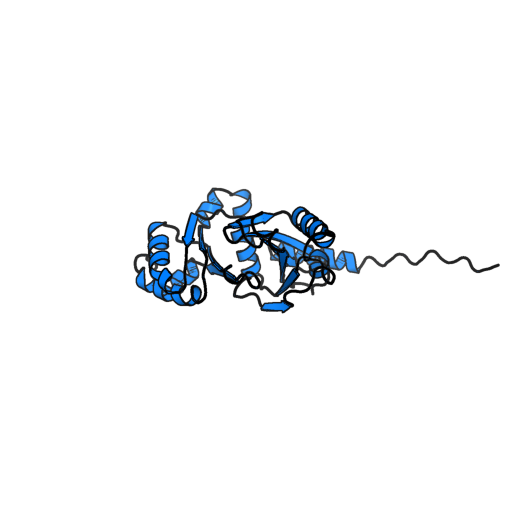? -17.530 2.274 19.729 1.00 56.19 181 LEU A CA 1
ATOM 1322 C C . LEU A 1 181 ? -17.413 3.245 20.934 1.00 56.19 181 LEU A C 1
ATOM 1324 O O . LEU A 1 181 ? -16.623 4.187 20.898 1.00 56.19 181 LEU A O 1
ATOM 1328 N N . GLY A 1 182 ? -18.241 3.069 21.966 1.00 58.50 182 GLY A N 1
ATOM 1329 C CA . GLY A 1 182 ? -18.251 3.856 23.189 1.00 58.50 182 GLY A CA 1
ATOM 1330 C C . GLY A 1 182 ? -17.129 3.494 24.162 1.00 58.50 182 GLY A C 1
ATOM 1331 O O . GLY A 1 182 ? -16.773 4.347 24.971 1.00 58.50 182 GLY A O 1
ATOM 1332 N N . ASP A 1 183 ? -16.542 2.293 24.071 1.00 78.25 183 ASP A N 1
ATOM 1333 C CA . ASP A 1 183 ? -15.380 1.913 24.887 1.00 78.25 183 ASP A CA 1
ATOM 1334 C C . ASP A 1 183 ? -14.065 2.258 24.170 1.00 78.25 183 ASP A C 1
ATOM 1336 O O . ASP A 1 183 ? -13.366 1.414 23.604 1.00 78.25 183 ASP A O 1
ATOM 1340 N N . THR A 1 184 ? -13.738 3.55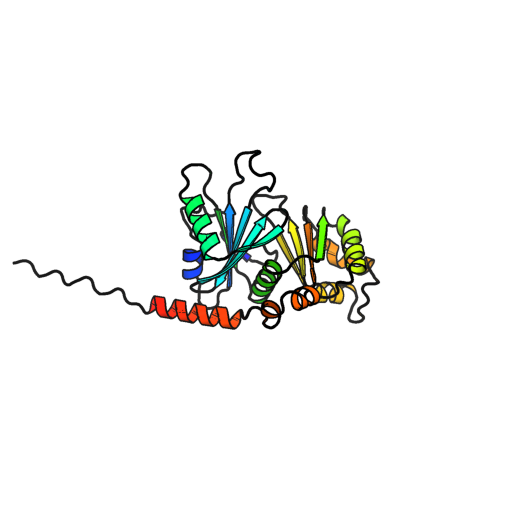1 24.158 1.00 85.25 184 THR A N 1
ATOM 1341 C CA . THR A 1 184 ? -12.493 4.057 23.562 1.00 85.25 184 THR A CA 1
ATOM 1342 C C . THR A 1 184 ? -11.243 3.489 24.230 1.00 85.25 184 THR A C 1
ATOM 1344 O O . THR A 1 184 ? -10.200 3.420 23.580 1.00 85.25 184 THR A O 1
ATOM 1347 N N . ASP A 1 185 ? -11.334 3.063 25.492 1.00 87.12 185 ASP A N 1
ATOM 1348 C CA . ASP A 1 185 ? -10.205 2.504 26.235 1.00 87.12 185 ASP A CA 1
ATOM 1349 C C . ASP A 1 185 ? -9.874 1.092 25.735 1.00 87.12 185 ASP A C 1
ATOM 1351 O O . ASP A 1 185 ? -8.703 0.787 25.489 1.00 87.12 185 ASP A O 1
ATOM 1355 N N . ALA A 1 186 ? -10.890 0.257 25.493 1.00 86.44 186 ALA A N 1
ATOM 1356 C CA . ALA A 1 186 ? -10.712 -1.061 24.882 1.00 86.44 186 ALA A CA 1
ATOM 1357 C C . ALA A 1 186 ? -10.113 -0.964 23.467 1.00 86.44 186 ALA A C 1
ATOM 1359 O O . ALA A 1 186 ? -9.150 -1.665 23.143 1.00 86.44 186 ALA A O 1
ATOM 1360 N N . VAL A 1 187 ? -10.619 -0.042 22.638 1.00 87.88 187 VAL A N 1
ATOM 1361 C CA . VAL A 1 187 ? -10.089 0.189 21.281 1.00 87.88 187 VAL A CA 1
ATOM 1362 C C . VAL A 1 187 ? -8.647 0.696 21.325 1.00 87.88 187 VAL A C 1
ATOM 1364 O O . VAL A 1 187 ? -7.805 0.231 20.556 1.00 87.88 187 VAL A O 1
ATOM 1367 N N . ALA A 1 188 ? -8.324 1.618 22.237 1.00 91.06 188 ALA A N 1
ATOM 1368 C CA . ALA A 1 188 ? -6.958 2.101 22.411 1.00 91.06 188 ALA A CA 1
ATOM 1369 C C . ALA A 1 188 ? -6.004 0.972 22.832 1.00 91.06 188 ALA A C 1
ATOM 1371 O O . ALA A 1 188 ? -4.884 0.897 22.323 1.00 91.06 188 ALA A O 1
ATOM 1372 N N . LEU A 1 189 ? -6.449 0.074 23.716 1.00 90.56 189 LEU A N 1
ATOM 1373 C CA . LEU A 1 189 ? -5.663 -1.078 24.152 1.00 90.56 189 LEU A CA 1
ATOM 1374 C C . LEU A 1 189 ? -5.387 -2.054 23.000 1.00 90.56 189 LEU A C 1
ATOM 1376 O O . LEU A 1 189 ? -4.254 -2.514 22.862 1.00 90.56 189 LEU A O 1
ATOM 1380 N N . ALA A 1 190 ? -6.385 -2.330 22.158 1.00 89.56 190 ALA A N 1
ATOM 1381 C CA . ALA A 1 190 ? -6.227 -3.174 20.973 1.00 89.56 190 ALA A CA 1
ATOM 1382 C C . ALA A 1 190 ? -5.342 -2.522 19.897 1.00 89.56 190 ALA A C 1
ATOM 1384 O O . ALA A 1 190 ? -4.587 -3.207 19.212 1.00 89.56 190 ALA A O 1
ATOM 1385 N N . LEU A 1 191 ? -5.391 -1.193 19.763 1.00 90.00 191 LEU A N 1
ATOM 1386 C CA . LEU A 1 191 ? -4.623 -0.453 18.763 1.00 90.00 191 LEU A CA 1
ATOM 1387 C C . LEU A 1 191 ? -3.150 -0.252 19.152 1.00 90.00 191 LEU A C 1
ATOM 1389 O O . LEU A 1 191 ? -2.285 -0.211 18.276 1.00 90.00 191 LEU A O 1
ATOM 1393 N N . ALA A 1 192 ? -2.849 -0.115 20.445 1.00 91.00 192 ALA A N 1
ATOM 1394 C CA . ALA A 1 192 ? -1.509 0.218 20.932 1.00 91.00 192 ALA A CA 1
ATOM 1395 C C . ALA A 1 192 ? -0.384 -0.695 20.390 1.00 91.00 192 ALA A C 1
ATOM 1397 O O . ALA A 1 192 ? 0.635 -0.146 19.964 1.00 91.00 192 ALA A O 1
ATOM 1398 N N . PRO A 1 193 ? -0.540 -2.035 20.311 1.00 90.12 193 PRO A N 1
ATOM 1399 C CA . PRO A 1 193 ? 0.467 -2.915 19.712 1.00 90.12 193 PRO A CA 1
ATOM 1400 C C . PRO A 1 193 ? 0.746 -2.627 18.232 1.00 90.12 193 PRO A C 1
ATOM 1402 O O . PRO A 1 193 ? 1.868 -2.811 17.774 1.00 90.12 193 PRO A O 1
ATOM 1405 N N . HIS A 1 194 ? -0.251 -2.161 17.475 1.00 89.12 194 HIS A N 1
ATOM 1406 C CA . HIS A 1 194 ? -0.095 -1.853 16.051 1.00 89.12 194 HIS A CA 1
ATOM 1407 C C . HIS A 1 194 ? 0.579 -0.503 15.793 1.00 89.12 194 HIS A C 1
ATOM 1409 O O . HIS A 1 194 ? 1.084 -0.269 14.697 1.00 89.12 194 HIS A O 1
ATOM 1415 N N . LEU A 1 195 ? 0.580 0.381 16.791 1.00 89.19 195 LEU A N 1
ATOM 1416 C CA . LEU A 1 195 ? 1.289 1.657 16.754 1.00 89.19 195 LEU A CA 1
ATOM 1417 C C . LEU A 1 195 ? 2.725 1.547 17.280 1.00 89.19 195 LEU A C 1
ATOM 1419 O O . LEU A 1 195 ? 3.456 2.537 17.242 1.00 89.19 195 LEU A O 1
ATOM 1423 N N . ASP A 1 196 ? 3.148 0.379 17.769 1.00 86.81 196 ASP A N 1
ATOM 1424 C CA . ASP A 1 196 ? 4.515 0.197 18.245 1.00 86.81 196 ASP A CA 1
ATOM 1425 C C . ASP A 1 196 ? 5.531 0.385 17.111 1.00 86.81 196 ASP A C 1
ATOM 1427 O O . ASP A 1 196 ? 5.417 -0.191 16.029 1.00 86.81 196 ASP A O 1
ATOM 1431 N N . GLY A 1 197 ? 6.510 1.259 17.348 1.00 77.94 197 GLY A N 1
ATOM 1432 C CA . GLY A 1 197 ? 7.491 1.667 16.343 1.00 77.94 197 GLY A CA 1
ATOM 1433 C C . GLY A 1 197 ? 6.958 2.536 15.195 1.00 77.94 197 GLY A C 1
ATOM 1434 O O . GLY A 1 197 ? 7.730 2.831 14.288 1.00 77.94 197 GLY A O 1
ATOM 1435 N N . VAL A 1 198 ? 5.690 2.968 15.205 1.00 83.81 198 VAL A N 1
ATOM 1436 C CA . VAL A 1 198 ? 5.120 3.819 14.145 1.00 83.81 198 VAL A CA 1
ATOM 1437 C C . VAL A 1 198 ? 5.353 5.298 14.460 1.00 83.81 198 VAL A C 1
ATOM 1439 O O . VAL A 1 198 ? 4.730 5.839 15.371 1.00 83.81 198 VAL A O 1
ATOM 1442 N N . ALA A 1 199 ? 6.181 5.979 13.665 1.00 85.44 199 ALA A N 1
ATOM 1443 C CA . ALA A 1 199 ? 6.364 7.432 13.721 1.00 85.44 199 ALA A CA 1
ATOM 1444 C C . ALA A 1 199 ? 5.939 8.063 12.385 1.00 85.44 199 ALA A C 1
ATOM 1446 O O . ALA A 1 199 ? 6.737 8.255 11.465 1.00 85.44 199 ALA A O 1
ATOM 1447 N N . GLY A 1 200 ? 4.645 8.363 12.251 1.00 85.69 200 GLY A N 1
ATOM 1448 C CA . GLY A 1 200 ? 4.088 8.805 10.976 1.00 85.69 200 GLY A CA 1
ATOM 1449 C C . GLY A 1 200 ? 2.605 9.149 11.021 1.00 85.69 200 GLY A C 1
ATOM 1450 O O . GLY A 1 200 ? 2.206 10.107 11.692 1.00 85.69 200 GLY A O 1
ATOM 1451 N N . ARG A 1 201 ? 1.781 8.462 10.227 1.00 87.19 201 ARG A N 1
ATOM 1452 C CA . ARG A 1 201 ? 0.364 8.813 10.040 1.00 87.19 201 ARG A CA 1
ATOM 1453 C C . ARG A 1 201 ? -0.558 7.624 10.254 1.00 87.19 201 ARG A C 1
ATOM 1455 O O . ARG A 1 201 ? -0.237 6.519 9.846 1.00 87.19 201 ARG A O 1
ATOM 1462 N N . ALA A 1 202 ? -1.731 7.892 10.812 1.00 88.19 202 ALA A N 1
ATOM 1463 C CA . ALA A 1 202 ? -2.872 6.991 10.748 1.00 88.19 202 ALA A CA 1
ATOM 1464 C C . ALA A 1 202 ? -3.911 7.588 9.789 1.00 88.19 202 ALA A C 1
ATOM 1466 O O . ALA A 1 202 ? -4.332 8.734 9.979 1.00 88.19 202 ALA A O 1
ATOM 1467 N N . LEU A 1 203 ? -4.285 6.840 8.752 1.00 87.25 203 LEU A N 1
ATOM 1468 C CA . LEU A 1 203 ? -5.278 7.221 7.750 1.00 87.25 203 LEU A CA 1
ATOM 1469 C C . LEU A 1 203 ? -6.472 6.276 7.847 1.00 87.25 203 LEU A C 1
ATOM 1471 O O . LEU A 1 203 ? -6.305 5.061 7.862 1.00 87.25 203 LEU A O 1
ATOM 1475 N N . LEU A 1 204 ? -7.677 6.829 7.911 1.00 86.75 204 LEU A N 1
ATOM 1476 C CA . LEU A 1 204 ? -8.905 6.042 7.949 1.00 86.75 204 LEU A CA 1
ATOM 1477 C C . LEU A 1 204 ? -9.608 6.096 6.602 1.00 86.75 204 LEU A C 1
ATOM 1479 O O . LEU A 1 204 ? -9.879 7.183 6.092 1.00 86.75 204 LEU A O 1
ATOM 1483 N N . TYR A 1 205 ? -9.982 4.930 6.094 1.00 80.31 205 TYR A N 1
ATOM 1484 C CA . TYR A 1 205 ? -10.786 4.772 4.894 1.00 80.31 205 TYR A CA 1
ATOM 1485 C C . TYR A 1 205 ? -12.127 4.157 5.270 1.00 80.31 205 TYR A C 1
ATOM 1487 O O . TYR A 1 205 ? -12.216 2.976 5.595 1.00 80.31 205 TYR A O 1
ATOM 1495 N N . ASP A 1 206 ? -13.179 4.967 5.209 1.00 79.44 206 ASP A N 1
ATOM 1496 C CA . ASP A 1 206 ? -14.553 4.508 5.392 1.00 79.44 206 ASP A CA 1
ATOM 1497 C C . ASP A 1 206 ? -15.037 3.856 4.091 1.00 79.44 206 ASP A C 1
ATOM 1499 O O . ASP A 1 206 ? -15.140 4.521 3.051 1.00 79.44 206 ASP A O 1
ATOM 1503 N N . ARG A 1 207 ? -15.285 2.542 4.138 1.00 77.69 207 ARG A N 1
ATOM 1504 C CA . ARG A 1 207 ? -15.714 1.769 2.964 1.00 77.69 207 ARG A CA 1
ATOM 1505 C C . ARG A 1 207 ? -17.027 2.301 2.415 1.00 77.69 207 ARG A C 1
ATOM 1507 O O . ARG A 1 207 ? -17.114 2.558 1.221 1.00 77.69 207 ARG A O 1
ATOM 1514 N N . ASP A 1 208 ? -18.026 2.520 3.258 1.00 75.75 208 ASP A N 1
ATOM 1515 C CA . ASP A 1 208 ? -19.365 2.905 2.810 1.00 75.75 208 ASP A CA 1
ATOM 1516 C C . ASP A 1 208 ? -19.384 4.304 2.192 1.00 75.75 208 ASP A C 1
ATOM 1518 O O . ASP A 1 208 ? -19.995 4.510 1.138 1.00 75.75 208 ASP A O 1
ATOM 1522 N N . L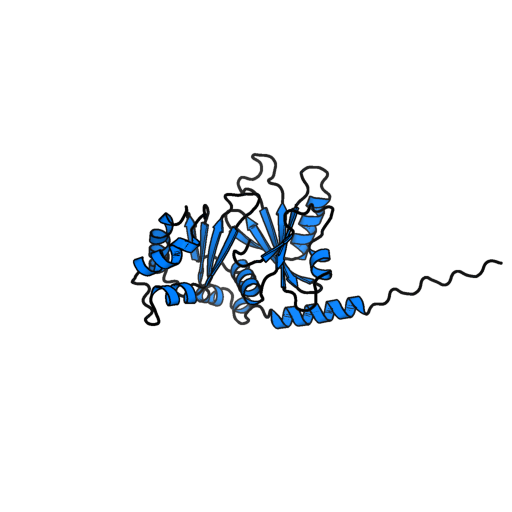YS A 1 209 ? -18.651 5.257 2.779 1.00 70.75 209 LYS A N 1
ATOM 1523 C CA . LYS A 1 209 ? -18.499 6.600 2.200 1.00 70.75 209 LYS A CA 1
ATOM 1524 C C . LYS A 1 209 ? -17.801 6.545 0.852 1.00 70.75 209 LYS A C 1
ATOM 1526 O O . LYS A 1 209 ? -18.295 7.156 -0.092 1.00 70.75 209 LYS A O 1
ATOM 1531 N N . ASN A 1 210 ? -16.704 5.794 0.745 1.00 70.12 210 ASN A N 1
ATOM 1532 C CA . ASN A 1 210 ? -15.990 5.629 -0.520 1.00 70.12 210 ASN A CA 1
ATOM 1533 C C . ASN A 1 210 ? -16.836 4.891 -1.567 1.00 70.12 210 ASN A C 1
ATOM 1535 O O . ASN A 1 210 ? -16.795 5.232 -2.751 1.00 70.12 210 ASN A O 1
ATOM 1539 N N . ARG A 1 211 ? -17.671 3.934 -1.139 1.00 69.00 211 ARG A N 1
ATOM 1540 C CA . ARG A 1 211 ? -18.613 3.248 -2.026 1.00 69.00 211 ARG A CA 1
ATOM 1541 C C . ARG A 1 211 ? -19.689 4.178 -2.572 1.00 69.00 211 ARG A C 1
ATOM 1543 O O . ARG A 1 211 ? -20.019 4.097 -3.753 1.00 69.00 211 ARG A O 1
ATOM 1550 N N . ALA A 1 212 ? -20.205 5.076 -1.738 1.00 64.56 212 ALA A N 1
ATOM 1551 C CA . ALA A 1 212 ? -21.208 6.054 -2.142 1.00 64.56 212 ALA A CA 1
ATOM 1552 C C . ALA A 1 212 ? -20.660 7.103 -3.127 1.00 64.56 212 ALA A C 1
ATOM 1554 O O . ALA A 1 212 ? -21.386 7.531 -4.024 1.00 64.56 212 ALA A O 1
ATOM 1555 N N . THR A 1 213 ? -19.397 7.519 -2.989 1.00 58.28 213 THR A N 1
ATOM 1556 C CA . THR A 1 213 ? -18.766 8.503 -3.889 1.00 58.28 213 THR A CA 1
ATOM 1557 C C . THR A 1 213 ? -18.215 7.904 -5.178 1.00 58.28 213 THR A C 1
ATOM 1559 O O . THR A 1 213 ? -18.112 8.624 -6.171 1.00 58.28 213 THR A O 1
ATOM 1562 N N . LEU A 1 214 ? -17.872 6.612 -5.199 1.00 57.94 214 LEU A N 1
ATOM 1563 C CA . LEU A 1 214 ? -17.296 5.930 -6.364 1.00 57.94 214 LEU A CA 1
ATOM 1564 C C . LEU A 1 214 ? -18.037 4.614 -6.694 1.00 57.94 214 LEU A C 1
ATOM 1566 O O . LEU A 1 214 ? -17.403 3.556 -6.720 1.00 57.94 214 LEU A O 1
ATOM 1570 N N . PRO A 1 215 ? -19.354 4.646 -6.991 1.00 52.56 215 PRO A N 1
ATOM 1571 C CA . PRO A 1 215 ? -20.191 3.448 -7.150 1.00 52.56 215 PRO A CA 1
ATOM 1572 C C . PRO A 1 215 ? -19.664 2.460 -8.206 1.00 52.56 215 PRO A C 1
ATOM 1574 O O . PRO A 1 215 ? -19.666 1.251 -7.973 1.00 52.56 215 PRO A O 1
ATOM 1577 N N . ASP A 1 216 ? -19.107 2.966 -9.311 1.00 52.50 216 ASP A N 1
ATOM 1578 C CA . ASP A 1 216 ? -18.548 2.150 -10.403 1.00 52.50 216 ASP A CA 1
ATOM 1579 C C . ASP A 1 216 ? -17.262 1.393 -10.015 1.00 52.50 216 ASP A C 1
ATOM 1581 O O . ASP A 1 216 ? -16.889 0.422 -10.669 1.00 52.50 216 ASP A O 1
ATOM 1585 N N . ARG A 1 217 ? -16.571 1.822 -8.950 1.00 51.16 217 ARG A N 1
ATOM 1586 C CA . ARG A 1 217 ? -15.368 1.161 -8.399 1.00 51.16 217 ARG A CA 1
ATOM 1587 C C . ARG A 1 217 ? -15.659 0.336 -7.145 1.00 51.16 217 ARG A C 1
ATOM 1589 O O . ARG A 1 217 ? -14.823 -0.438 -6.702 1.00 51.16 217 ARG A O 1
ATOM 1596 N N . ALA A 1 218 ? -16.836 0.537 -6.574 1.00 42.00 218 ALA A N 1
ATOM 1597 C CA . ALA A 1 218 ? -17.263 0.073 -5.266 1.00 42.00 218 ALA A CA 1
ATOM 1598 C C . ALA A 1 218 ? -18.168 -1.159 -5.308 1.00 42.00 218 ALA A C 1
ATOM 1600 O O . ALA A 1 218 ? -18.215 -1.926 -4.346 1.00 42.00 218 ALA A O 1
ATOM 1601 N N . GLY A 1 219 ? -18.903 -1.334 -6.412 1.00 38.66 219 GLY A N 1
ATOM 1602 C CA . GLY A 1 219 ? -19.840 -2.443 -6.605 1.00 38.66 219 GLY A CA 1
ATOM 1603 C C . GLY A 1 219 ? -19.173 -3.787 -6.900 1.00 38.66 219 GLY A C 1
ATOM 1604 O O . GLY A 1 219 ? -19.828 -4.828 -6.841 1.00 38.66 219 GLY A O 1
ATOM 1605 N N . HIS A 1 220 ? -17.878 -3.787 -7.206 1.00 45.56 220 HIS A N 1
ATOM 1606 C CA . HIS A 1 220 ? -17.091 -4.988 -7.436 1.00 45.56 220 HIS A CA 1
ATOM 1607 C C . HIS A 1 220 ? -15.860 -4.873 -6.546 1.00 45.56 220 HIS A C 1
ATOM 1609 O O . HIS A 1 220 ? -15.004 -4.030 -6.805 1.00 45.56 220 HIS A O 1
ATOM 1615 N N . GLY A 1 221 ? -15.766 -5.691 -5.488 1.00 51.62 221 GLY A N 1
ATOM 1616 C CA . GLY A 1 221 ? -14.463 -5.915 -4.857 1.00 51.62 221 GLY A CA 1
ATOM 1617 C C . GLY A 1 221 ? -13.474 -6.219 -5.977 1.00 51.62 221 GLY A C 1
ATOM 1618 O O . GLY A 1 221 ? -13.858 -6.913 -6.924 1.00 51.62 221 GLY A O 1
ATOM 1619 N N . PHE A 1 222 ? -12.281 -5.617 -5.948 1.00 53.41 222 PHE A N 1
ATOM 1620 C CA . PHE A 1 222 ? -11.283 -5.842 -6.992 1.00 53.41 222 PHE A CA 1
ATOM 1621 C C . PHE A 1 222 ? -11.201 -7.352 -7.216 1.00 53.41 222 PHE A C 1
ATOM 1623 O O . PHE A 1 222 ? -10.867 -8.078 -6.283 1.00 53.41 222 PHE A O 1
ATOM 1630 N N . GLY A 1 223 ? -11.645 -7.819 -8.389 1.00 57.84 223 GLY A N 1
ATOM 1631 C CA . GLY A 1 223 ? -11.882 -9.236 -8.656 1.00 57.84 223 GLY A CA 1
ATOM 1632 C C . GLY A 1 223 ? -10.554 -9.949 -8.806 1.00 57.84 223 GLY A C 1
ATOM 1633 O O . GLY A 1 223 ? -10.174 -10.289 -9.921 1.00 57.84 223 GLY A O 1
ATOM 1634 N N . LEU A 1 224 ? -9.824 -10.087 -7.700 1.00 62.97 224 LEU A N 1
ATOM 1635 C CA . LEU A 1 224 ? -8.435 -10.505 -7.681 1.00 62.97 224 LEU A CA 1
ATOM 1636 C C . LEU A 1 224 ? -8.310 -11.902 -8.270 1.00 62.97 224 LEU A C 1
ATOM 1638 O O . LEU A 1 224 ? -7.482 -12.087 -9.145 1.00 62.97 224 LEU A O 1
ATOM 1642 N N . GLU A 1 225 ? -9.216 -12.817 -7.927 1.00 64.56 225 GLU A N 1
ATOM 1643 C CA . GLU A 1 225 ? -9.303 -14.144 -8.548 1.00 64.56 225 GLU A CA 1
ATOM 1644 C C . GLU A 1 225 ? -9.444 -14.067 -10.078 1.00 64.56 225 GLU A C 1
ATOM 1646 O O . GLU A 1 225 ? -8.738 -14.752 -10.814 1.00 64.56 225 GLU A O 1
ATOM 1651 N N . ALA A 1 226 ? -10.325 -13.199 -10.591 1.00 64.50 226 ALA A N 1
ATOM 1652 C CA . ALA A 1 226 ? -10.518 -13.030 -12.031 1.00 64.50 226 ALA A CA 1
ATOM 1653 C C . ALA A 1 226 ? -9.302 -12.369 -12.703 1.00 64.50 226 ALA A C 1
ATOM 1655 O O . ALA A 1 226 ? -8.971 -12.699 -13.844 1.00 64.50 226 ALA A O 1
ATOM 1656 N N . ALA A 1 227 ? -8.633 -11.452 -12.004 1.00 63.97 227 ALA A N 1
ATOM 1657 C CA . ALA A 1 227 ? -7.416 -10.794 -12.458 1.00 63.97 227 ALA A CA 1
ATOM 1658 C C . ALA A 1 227 ? -6.222 -11.763 -12.481 1.00 63.97 227 ALA A C 1
ATOM 1660 O O . ALA A 1 227 ? -5.503 -11.797 -13.477 1.00 63.97 227 ALA A O 1
ATOM 1661 N N . VAL A 1 228 ? -6.069 -12.591 -11.443 1.00 64.81 228 VAL A N 1
ATOM 1662 C CA . VAL A 1 228 ? -5.093 -13.686 -11.345 1.00 64.81 228 VAL A CA 1
ATOM 1663 C C . VAL A 1 228 ? -5.343 -14.686 -12.468 1.00 64.81 228 VAL A C 1
ATOM 1665 O O . VAL A 1 228 ? -4.470 -14.882 -13.302 1.00 64.81 228 VAL A O 1
ATOM 1668 N N . ALA A 1 229 ? -6.567 -15.202 -12.610 1.00 67.62 229 ALA A N 1
ATOM 1669 C CA . ALA A 1 229 ? -6.906 -16.157 -13.666 1.00 67.62 229 ALA A CA 1
ATOM 1670 C C . ALA A 1 229 ? -6.716 -15.583 -15.083 1.00 67.62 229 ALA A C 1
ATOM 1672 O O . ALA A 1 229 ? -6.361 -16.296 -16.024 1.00 67.62 229 ALA A O 1
ATOM 1673 N N . GLN A 1 230 ? -6.970 -14.287 -15.287 1.00 63.81 230 GLN A N 1
ATOM 1674 C CA . GLN A 1 230 ? -6.664 -13.618 -16.551 1.00 63.81 230 GLN A CA 1
ATOM 1675 C C . GLN A 1 230 ? -5.153 -13.501 -16.779 1.00 63.81 230 GLN A C 1
ATOM 1677 O O . GLN A 1 230 ? -4.700 -13.706 -17.906 1.00 63.81 230 GLN A O 1
ATOM 1682 N N . ALA A 1 231 ? -4.387 -13.172 -15.743 1.00 63.88 231 ALA A N 1
ATOM 1683 C CA . ALA A 1 231 ? -2.942 -13.038 -15.826 1.00 63.88 231 ALA A CA 1
ATOM 1684 C C . ALA A 1 231 ? -2.259 -14.391 -16.059 1.00 63.88 231 ALA A C 1
ATOM 1686 O O . ALA A 1 231 ? -1.481 -14.496 -17.002 1.00 63.88 231 ALA A O 1
ATOM 1687 N N . ASP A 1 232 ? -2.656 -15.444 -15.342 1.00 68.50 232 ASP A N 1
ATOM 1688 C CA . ASP A 1 232 ? -2.182 -16.817 -15.546 1.00 68.50 232 ASP A CA 1
ATOM 1689 C C . ASP A 1 232 ? -2.439 -17.279 -16.991 1.00 68.50 232 ASP A C 1
ATOM 1691 O O . ASP A 1 232 ? -1.547 -17.817 -17.651 1.00 68.50 232 ASP A O 1
ATOM 1695 N N . ARG A 1 233 ? -3.629 -16.989 -17.546 1.00 69.44 233 ARG A N 1
ATOM 1696 C CA . ARG A 1 233 ? -3.940 -17.265 -18.963 1.00 69.44 233 ARG A CA 1
ATOM 1697 C C . ARG A 1 233 ? -3.002 -16.536 -19.924 1.00 69.44 233 ARG A C 1
ATOM 1699 O O . ARG A 1 233 ? -2.557 -17.126 -20.908 1.00 69.44 233 ARG A O 1
ATOM 1706 N N . LEU A 1 234 ? -2.712 -15.260 -19.673 1.00 64.44 234 LEU A N 1
ATOM 1707 C CA . LEU A 1 234 ? -1.784 -14.480 -20.496 1.00 64.44 234 LEU A CA 1
ATOM 1708 C C . LEU A 1 234 ? -0.339 -14.976 -20.343 1.00 64.44 234 LEU A C 1
ATOM 1710 O O . LEU A 1 234 ? 0.382 -15.053 -21.339 1.00 64.44 234 LEU A O 1
ATOM 1714 N N . ALA A 1 235 ? 0.070 -15.354 -19.131 1.00 63.72 235 ALA A N 1
ATOM 1715 C CA . ALA A 1 235 ? 1.378 -15.928 -18.837 1.00 63.72 235 ALA A CA 1
ATOM 1716 C C . ALA A 1 235 ? 1.574 -17.253 -19.586 1.00 63.72 235 ALA A C 1
ATOM 1718 O O . ALA A 1 235 ? 2.592 -17.444 -20.252 1.00 63.72 235 ALA A O 1
ATOM 1719 N N . ALA A 1 236 ? 0.573 -18.138 -19.542 1.00 69.38 236 ALA A N 1
ATOM 1720 C CA . ALA A 1 236 ? 0.559 -19.391 -20.290 1.00 69.38 236 ALA A CA 1
ATOM 1721 C C . ALA A 1 236 ? 0.651 -19.145 -21.804 1.00 69.38 236 ALA A C 1
ATOM 1723 O O . ALA A 1 236 ? 1.530 -19.698 -22.461 1.00 69.38 236 ALA A O 1
ATOM 1724 N N . ALA A 1 237 ? -0.164 -18.230 -22.343 1.00 66.81 237 ALA A N 1
ATOM 1725 C CA . ALA A 1 237 ? -0.126 -17.882 -23.762 1.00 66.81 237 ALA A CA 1
ATOM 1726 C C . ALA A 1 237 ? 1.255 -17.369 -24.211 1.00 66.81 237 ALA A C 1
ATOM 1728 O O . ALA A 1 237 ? 1.699 -17.703 -25.304 1.00 66.81 237 ALA A O 1
ATOM 1729 N N . ARG A 1 238 ? 1.961 -16.593 -23.374 1.00 66.00 238 ARG A N 1
ATOM 1730 C CA . ARG A 1 238 ? 3.331 -16.127 -23.664 1.00 66.00 238 ARG A CA 1
ATOM 1731 C C . ARG A 1 238 ? 4.354 -17.264 -23.657 1.00 66.00 238 ARG A C 1
ATOM 1733 O O . ARG A 1 238 ? 5.249 -17.257 -24.496 1.00 66.00 238 ARG A O 1
ATOM 1740 N N . ARG A 1 239 ? 4.224 -18.235 -22.744 1.00 69.94 239 ARG A N 1
ATOM 1741 C CA . ARG A 1 239 ? 5.095 -19.427 -22.687 1.00 69.94 239 ARG A CA 1
ATOM 1742 C C . ARG A 1 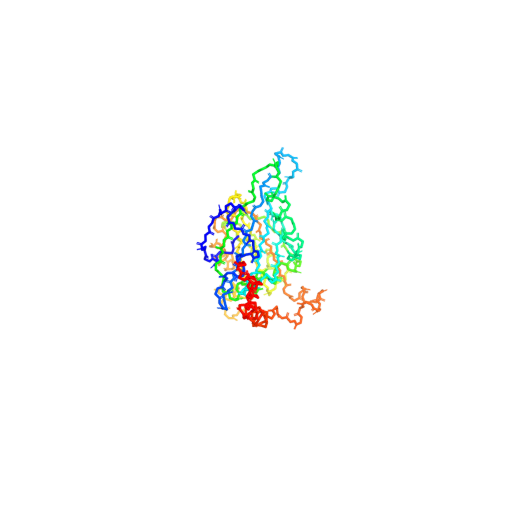239 ? 4.894 -20.344 -23.900 1.00 69.94 239 ARG A C 1
ATOM 1744 O O . ARG A 1 239 ? 5.854 -20.961 -24.354 1.00 69.94 239 ARG A O 1
ATOM 1751 N N . ASP A 1 240 ? 3.679 -20.388 -24.444 1.00 67.31 240 ASP A N 1
ATOM 1752 C CA . ASP A 1 240 ? 3.332 -21.198 -25.618 1.00 67.31 240 ASP A CA 1
ATOM 1753 C C . ASP A 1 240 ? 3.777 -20.583 -26.958 1.00 67.31 240 ASP A C 1
ATOM 1755 O O . ASP A 1 240 ? 3.824 -21.284 -27.976 1.00 67.31 240 ASP A O 1
ATOM 1759 N N . VAL A 1 241 ? 4.166 -19.301 -26.987 1.00 56.84 241 VAL A N 1
ATOM 1760 C CA . VAL A 1 241 ? 4.799 -18.698 -28.169 1.00 56.84 241 VAL A CA 1
ATOM 1761 C C . VAL A 1 241 ? 6.213 -19.263 -28.308 1.00 56.84 241 VAL A C 1
ATOM 1763 O O . VAL A 1 241 ? 7.182 -18.743 -27.757 1.00 56.84 241 VAL A O 1
ATOM 1766 N N . ARG A 1 242 ? 6.346 -20.351 -29.077 1.00 47.81 242 ARG A N 1
ATOM 1767 C CA . ARG A 1 242 ? 7.657 -20.828 -29.532 1.00 47.81 242 ARG A CA 1
ATOM 1768 C C . ARG A 1 242 ? 8.346 -19.712 -30.327 1.00 47.81 242 ARG A C 1
ATOM 1770 O O . ARG A 1 242 ? 7.716 -19.168 -31.238 1.00 47.81 242 ARG A O 1
ATOM 1777 N N . PRO A 1 243 ? 9.627 -19.399 -30.058 1.00 51.12 243 PRO A N 1
ATOM 1778 C CA . PRO A 1 243 ? 10.392 -18.562 -30.969 1.00 51.12 243 PRO A CA 1
ATOM 1779 C C . PRO A 1 243 ? 10.375 -19.221 -32.351 1.00 51.12 243 PRO A C 1
ATOM 1781 O O . PRO A 1 243 ? 10.526 -20.442 -32.463 1.00 51.12 243 PRO A O 1
ATOM 1784 N N . ALA A 1 244 ? 10.139 -18.421 -33.393 1.00 49.16 244 ALA A N 1
ATOM 1785 C CA . ALA A 1 244 ? 10.261 -18.900 -34.761 1.00 49.16 244 ALA A CA 1
ATOM 1786 C C . ALA A 1 244 ? 11.651 -19.544 -34.920 1.00 49.16 244 ALA A C 1
ATOM 1788 O O . ALA A 1 244 ? 12.626 -18.974 -34.413 1.00 49.16 244 ALA A O 1
ATOM 1789 N N . PRO A 1 245 ? 11.761 -20.726 -35.558 1.00 47.19 245 PRO A N 1
ATOM 1790 C CA . PRO A 1 245 ? 13.071 -21.277 -35.865 1.00 47.19 245 PRO A CA 1
ATOM 1791 C C . PRO A 1 245 ? 13.875 -20.210 -36.623 1.00 47.19 245 PRO A C 1
ATOM 1793 O O . PRO A 1 245 ? 13.283 -19.464 -37.415 1.00 47.19 245 PRO A O 1
ATOM 1796 N N . PRO A 1 246 ? 15.186 -20.076 -36.350 1.00 52.59 246 PRO A N 1
ATOM 1797 C CA . PRO A 1 246 ? 16.021 -19.164 -37.117 1.00 52.59 246 PRO A CA 1
ATOM 1798 C C . PRO A 1 246 ? 15.844 -19.481 -38.610 1.00 52.59 246 PRO A C 1
ATOM 1800 O O . PRO A 1 246 ? 15.661 -20.654 -38.946 1.00 52.59 246 PRO A O 1
ATOM 1803 N N . PRO A 1 247 ? 15.829 -18.467 -39.494 1.00 59.75 247 PRO A N 1
ATOM 1804 C CA . PRO A 1 247 ? 15.728 -18.715 -40.925 1.00 59.75 247 PRO A CA 1
ATOM 1805 C C . PRO A 1 247 ? 16.850 -19.677 -41.317 1.00 59.75 247 PRO A C 1
ATOM 1807 O O . PRO A 1 247 ? 17.999 -19.436 -40.948 1.00 59.75 247 PRO A O 1
ATOM 1810 N N . ASP A 1 248 ? 16.486 -20.777 -41.980 1.00 62.47 248 ASP A N 1
ATOM 1811 C CA . ASP A 1 248 ? 17.418 -21.814 -42.419 1.00 62.47 248 ASP A CA 1
ATOM 1812 C C . ASP A 1 248 ? 18.628 -21.149 -43.093 1.00 62.47 248 ASP A C 1
ATOM 1814 O O . ASP A 1 248 ? 18.483 -20.462 -44.108 1.00 62.47 248 ASP A O 1
ATOM 1818 N N . GLU A 1 249 ? 19.818 -21.310 -42.503 1.00 50.69 249 GLU A N 1
ATOM 1819 C CA . GLU A 1 249 ? 21.066 -20.973 -43.181 1.00 50.69 249 GLU A CA 1
ATOM 1820 C C . GLU A 1 249 ? 21.130 -21.829 -44.450 1.00 50.69 249 GLU A C 1
ATOM 1822 O O . GLU A 1 249 ? 21.165 -23.061 -44.383 1.00 50.69 249 GLU A O 1
ATOM 1827 N N . GLU A 1 250 ? 21.108 -21.176 -45.616 1.00 50.72 250 GLU A N 1
ATOM 1828 C CA . GLU A 1 250 ? 21.405 -21.838 -46.883 1.00 50.72 250 GLU A CA 1
ATOM 1829 C C . GLU A 1 250 ? 22.743 -22.584 -46.748 1.00 50.72 250 GLU A C 1
ATOM 1831 O O . GLU A 1 250 ? 23.723 -22.005 -46.264 1.00 50.72 250 GLU A O 1
ATOM 1836 N N . PRO A 1 251 ? 22.819 -23.864 -47.157 1.00 43.31 251 PRO A N 1
ATOM 1837 C CA . PRO A 1 251 ? 24.074 -24.587 -47.090 1.00 43.31 251 PRO A CA 1
ATOM 1838 C C . PRO A 1 251 ? 25.106 -23.908 -48.007 1.00 43.31 251 PRO A C 1
ATOM 1840 O O . PRO A 1 251 ? 24.751 -23.467 -49.106 1.00 43.31 251 PRO A O 1
ATOM 1843 N N . PRO A 1 252 ? 26.379 -23.814 -47.578 1.00 54.81 252 PRO A N 1
ATOM 1844 C CA . PRO A 1 252 ? 27.426 -23.180 -48.368 1.00 54.81 252 PRO A CA 1
ATOM 1845 C C . PRO A 1 252 ? 27.670 -23.940 -49.689 1.00 54.81 252 PRO A C 1
ATOM 1847 O O . PRO A 1 252 ? 27.365 -25.134 -49.762 1.00 54.81 252 PRO A O 1
ATOM 1850 N N . PRO A 1 253 ? 28.201 -23.244 -50.715 1.00 60.69 253 PRO A N 1
ATOM 1851 C CA . PRO A 1 253 ? 28.262 -23.712 -52.103 1.00 60.69 253 PRO A CA 1
ATOM 1852 C C . PRO A 1 253 ? 29.092 -24.981 -52.327 1.00 60.69 253 PRO A C 1
ATOM 1854 O O . PRO A 1 253 ? 30.094 -25.187 -51.602 1.00 60.69 253 PRO A O 1
#